Protein AF-0000000069047378 (afdb_homodimer)

Nearest PDB structures (foldseek):
  7pmy-assembly1_A  TM=6.991E-01  e=3.185E-07  Homo sapiens
  3g6b-assembly1_B  TM=3.028E-01  e=5.660E+00  Thermotoga maritima
  7a0g-assembly1_FFF  TM=3.114E-01  e=5.385E+00  Serratia marcescens
  3ja6-assembly1_I  TM=2.486E-01  e=6.251E+00  Escherichia coli
  7pmy-assembly1_A  TM=6.992E-01  e=3.728E-07  Homo sapiens

Radius of gyration: 23.51 Å; Cα contacts (8 Å, |Δi|>4): 496; chains: 2; bounding box: 47×77×47 Å

Secondary structure (DSSP, 8-state):
-----PPPTHHHHHHHHHHHHHHHHHHHHHHHTTSSTHHHHHHHHHHHHHHHHHHHHHHHHHHHHHHHHHHH-TTS-HHHHHHHHHHHHHHHHHHHHHHHHHHHHHHHTTS-TTTTHHHHHHHHHHHHHHHHHHHHHHHHHHHHHHHHS-BTTBSS-HHHHHHHHHHHHHHHHHHHHHHHHHHHH-/----PPPPTHHHHHHHHHHHHHHHHHHHHHHHTTSTTHHHHHHHHHHHHHHHHHHHHHHHHHHHHHHHHHHH-TTS-HHHHHHHHHHHHHHHHHHHHHHHHHHHHHHHTTS-TTTTHHHHHHHHHHHHHHHHHHHHHHHHHHHHHHHHS-BTTBSS-HHHHHHHHHHHHHHHHHHHHHHHHHHHH-

Structure (mmCIF, N/CA/C/O backbone):
data_AF-0000000069047378-model_v1
#
loop_
_entity.id
_entity.type
_entity.pdbx_description
1 polymer 'Uncharacterized protein'
#
loop_
_atom_site.group_PDB
_atom_site.id
_atom_site.type_symbol
_atom_site.label_atom_id
_atom_site.label_alt_id
_atom_site.label_comp_id
_atom_site.label_asym_id
_atom_site.label_entity_id
_atom_site.label_seq_id
_atom_site.pdbx_PDB_ins_code
_atom_site.Cartn_x
_atom_site.Cartn_y
_atom_site.Cartn_z
_atom_site.occupancy
_atom_site.B_iso_or_equiv
_atom_site.auth_seq_id
_atom_site.auth_comp_id
_atom_site.auth_asym_id
_atom_site.auth_atom_id
_atom_site.pdbx_PDB_model_num
ATOM 1 N N . MET A 1 1 ? -22.984 22.422 -14.297 1 34.19 1 MET A N 1
ATOM 2 C CA . MET A 1 1 ? -23.047 21.219 -15.133 1 34.19 1 MET A CA 1
ATOM 3 C C . MET A 1 1 ? -22.188 20.094 -14.547 1 34.19 1 MET A C 1
ATOM 5 O O . MET A 1 1 ? -20.984 20.234 -14.414 1 34.19 1 MET A O 1
ATOM 9 N N . THR A 1 2 ? -22.625 19.281 -13.539 1 47.91 2 THR A N 1
ATOM 10 C CA . THR A 1 2 ? -22 18.297 -12.648 1 47.91 2 THR A CA 1
ATOM 11 C C . THR A 1 2 ? -21.281 17.219 -13.445 1 47.91 2 THR A C 1
ATOM 13 O O . THR A 1 2 ? -21.922 16.453 -14.172 1 47.91 2 THR A O 1
ATOM 16 N N . THR A 1 3 ? -20.156 17.531 -14.172 1 54.5 3 THR A N 1
ATOM 17 C CA . THR A 1 3 ? -19.453 16.594 -15.039 1 54.5 3 THR A CA 1
ATOM 18 C C . THR A 1 3 ? -19.328 15.227 -14.383 1 54.5 3 THR A C 1
ATOM 20 O O . THR A 1 3 ? -18.875 15.117 -13.242 1 54.5 3 THR A O 1
ATOM 23 N N . VAL A 1 4 ? -20.281 14.406 -14.758 1 63.41 4 VAL A N 1
ATOM 24 C CA . VAL A 1 4 ? -20.266 13.016 -14.328 1 63.41 4 VAL A CA 1
ATOM 25 C C . VAL A 1 4 ? -18.906 12.398 -14.656 1 63.41 4 VAL A C 1
ATOM 27 O O . VAL A 1 4 ? -18.516 12.328 -15.82 1 63.41 4 VAL A O 1
ATOM 30 N N . LEU A 1 5 ? -18.078 12.305 -13.68 1 77.94 5 LEU A N 1
ATOM 31 C CA . LEU A 1 5 ? -16.766 11.695 -13.852 1 77.94 5 LEU A CA 1
ATOM 32 C C . LEU A 1 5 ? -16.875 10.227 -14.227 1 77.94 5 LEU A C 1
ATOM 34 O O . LEU A 1 5 ? -17.641 9.484 -13.609 1 77.94 5 LEU A O 1
ATOM 38 N N . LYS A 1 6 ? -16.406 9.883 -15.484 1 81.06 6 LYS A N 1
ATOM 39 C CA . LYS A 1 6 ? -16.453 8.523 -16 1 81.06 6 LYS A CA 1
ATOM 40 C C . LYS A 1 6 ? -15.484 7.613 -15.242 1 81.06 6 LYS A C 1
ATOM 42 O O . LYS A 1 6 ? -14.578 8.094 -14.562 1 81.06 6 LYS A O 1
ATOM 47 N N . TYR A 1 7 ? -15.758 6.367 -15.305 1 85.19 7 TYR A N 1
ATOM 48 C CA . TYR A 1 7 ? -14.883 5.348 -14.734 1 85.19 7 TYR A CA 1
ATOM 49 C C . TYR A 1 7 ? -13.539 5.32 -15.453 1 85.19 7 TYR A C 1
ATOM 51 O O . TYR A 1 7 ? -13.477 5.094 -16.672 1 85.19 7 TYR A O 1
ATOM 59 N N . PRO A 1 8 ? -12.477 5.523 -14.805 1 84.31 8 PRO A N 1
ATOM 60 C CA . PRO A 1 8 ? -11.18 5.637 -15.469 1 84.31 8 PRO A CA 1
ATOM 61 C C . PRO A 1 8 ? -10.734 4.328 -16.125 1 84.31 8 PRO A C 1
ATOM 63 O O . PRO A 1 8 ? -10.859 3.26 -15.523 1 84.31 8 PRO A O 1
ATOM 66 N N . LYS A 1 9 ? -10.242 4.418 -17.312 1 84.56 9 LYS A N 1
ATOM 67 C CA . LYS A 1 9 ? -9.82 3.254 -18.094 1 84.56 9 LYS A CA 1
ATOM 68 C C . LYS A 1 9 ? -8.633 2.553 -17.422 1 84.56 9 LYS A C 1
ATOM 70 O O . LYS A 1 9 ? -8.469 1.341 -17.578 1 84.56 9 LYS A O 1
ATOM 75 N N . SER A 1 10 ? -7.797 3.309 -16.734 1 85.94 10 SER A N 1
ATOM 76 C CA . SER A 1 10 ? -6.59 2.775 -16.109 1 85.94 10 SER A CA 1
ATOM 77 C C . SER A 1 10 ? -6.93 1.702 -15.078 1 85.94 10 SER A C 1
ATOM 79 O O . SER A 1 10 ? -6.094 0.849 -14.766 1 85.94 10 SER A O 1
ATOM 81 N N . VAL A 1 11 ? -8.133 1.752 -14.641 1 87 11 VAL A N 1
ATOM 82 C CA . VAL A 1 11 ? -8.57 0.823 -13.602 1 87 11 VAL A CA 1
ATOM 83 C C . VAL A 1 11 ? -8.594 -0.598 -14.156 1 87 11 VAL A C 1
ATOM 85 O O . VAL A 1 11 ? -8.227 -1.55 -13.469 1 87 11 VAL A O 1
ATOM 88 N N . TRP A 1 12 ? -8.945 -0.713 -15.375 1 88 12 TRP A N 1
ATOM 89 C CA . TRP A 1 12 ? -9.008 -2.037 -15.984 1 88 12 TRP A CA 1
ATOM 90 C C . TRP A 1 12 ? -7.617 -2.641 -16.125 1 88 12 TRP A C 1
ATOM 92 O O . TRP A 1 12 ? -7.441 -3.852 -15.969 1 88 12 TRP A O 1
ATOM 102 N N . TYR A 1 13 ? -6.637 -1.792 -16.391 1 89.5 13 TYR A N 1
ATOM 103 C CA . TYR A 1 13 ? -5.258 -2.254 -16.438 1 89.5 13 TYR A CA 1
ATOM 104 C C . TYR A 1 13 ? -4.77 -2.688 -15.062 1 89.5 13 TYR A C 1
ATOM 106 O O . TYR A 1 13 ? -4.09 -3.709 -14.93 1 89.5 13 TYR A O 1
ATOM 114 N N . ILE A 1 14 ? -5.195 -1.962 -14.094 1 88.69 14 ILE A N 1
ATOM 115 C CA . ILE A 1 14 ? -4.781 -2.252 -12.719 1 88.69 14 ILE A CA 1
ATOM 116 C C . ILE A 1 14 ? -5.348 -3.602 -12.289 1 88.69 14 ILE A C 1
ATOM 118 O O . ILE A 1 14 ? -4.625 -4.434 -11.727 1 88.69 14 ILE A O 1
ATOM 122 N N . ILE A 1 15 ? -6.559 -3.797 -12.633 1 89.06 15 ILE A N 1
ATOM 123 C CA . ILE A 1 15 ? -7.242 -5.031 -12.258 1 89.06 15 ILE A CA 1
ATOM 124 C C . ILE A 1 15 ? -6.605 -6.211 -12.992 1 89.06 15 ILE A C 1
ATOM 126 O O . ILE A 1 15 ? -6.34 -7.254 -12.391 1 89.06 15 ILE A O 1
ATOM 130 N N . GLY A 1 16 ? -6.371 -6.023 -14.242 1 90.62 16 GLY A N 1
ATOM 131 C CA . GLY A 1 16 ? -5.715 -7.062 -15.016 1 90.62 16 GLY A CA 1
ATOM 132 C C . GLY A 1 16 ? -4.324 -7.402 -14.5 1 90.62 16 GLY A C 1
ATOM 133 O O . GLY A 1 16 ? -3.953 -8.57 -14.438 1 90.62 16 GLY A O 1
ATOM 134 N N . ASN A 1 17 ? -3.607 -6.395 -14.148 1 90.56 17 ASN A N 1
ATOM 135 C CA . ASN A 1 17 ? -2.275 -6.586 -13.586 1 90.56 17 ASN A CA 1
ATOM 136 C C . ASN A 1 17 ? -2.324 -7.391 -12.289 1 90.56 17 ASN A C 1
ATOM 138 O O . ASN A 1 17 ? -1.532 -8.312 -12.102 1 90.56 17 ASN A O 1
ATOM 142 N N . GLU A 1 18 ? -3.215 -7.047 -11.492 1 86.75 18 GLU A N 1
ATOM 143 C CA . GLU A 1 18 ? -3.328 -7.715 -10.195 1 86.75 18 GLU A CA 1
ATOM 144 C C . GLU A 1 18 ? -3.721 -9.18 -10.367 1 86.75 18 GLU A C 1
ATOM 146 O O . GLU A 1 18 ? -3.236 -10.047 -9.633 1 86.75 18 GLU A O 1
ATOM 151 N N . PHE A 1 19 ? -4.559 -9.492 -11.281 1 90.38 19 PHE A N 1
ATOM 152 C CA . PHE A 1 19 ? -4.941 -10.867 -11.562 1 90.38 19 PHE A CA 1
ATOM 153 C C . PHE A 1 19 ? -3.725 -11.695 -11.945 1 90.38 19 PHE A C 1
ATOM 155 O O . PHE A 1 19 ? -3.496 -12.773 -11.391 1 90.38 19 PHE A O 1
ATOM 162 N N . CYS A 1 20 ? -3.018 -11.164 -12.859 1 92.88 20 CYS A N 1
ATOM 163 C CA . CYS A 1 20 ? -1.838 -11.883 -13.336 1 92.88 20 CYS A CA 1
ATOM 164 C C . CYS A 1 20 ? -0.839 -12.102 -12.203 1 92.88 20 CYS A C 1
ATOM 166 O O . CYS A 1 20 ? -0.273 -13.188 -12.07 1 92.88 20 CYS A O 1
ATOM 168 N N . GLU A 1 21 ? -0.667 -11.102 -11.445 1 90.62 21 GLU A N 1
ATOM 169 C CA . GLU A 1 21 ? 0.282 -11.172 -10.336 1 90.62 21 GLU A CA 1
ATOM 170 C C . GLU A 1 21 ? -0.149 -12.203 -9.305 1 90.62 21 GLU A C 1
ATOM 172 O O . GLU A 1 21 ? 0.671 -12.984 -8.828 1 90.62 21 GLU A O 1
ATOM 177 N N . ARG A 1 22 ? -1.364 -12.258 -8.969 1 87.12 22 ARG A N 1
ATOM 178 C CA . ARG A 1 22 ? -1.843 -13.18 -7.941 1 87.12 22 ARG A CA 1
ATOM 179 C C . ARG A 1 22 ? -1.826 -14.617 -8.453 1 87.12 22 ARG A C 1
ATOM 181 O O . ARG A 1 22 ? -1.471 -15.539 -7.715 1 87.12 22 ARG A O 1
ATOM 188 N N . PHE A 1 23 ? -2.275 -14.789 -9.602 1 90.88 23 PHE A N 1
ATOM 189 C CA . PHE A 1 23 ? -2.201 -16.109 -10.203 1 90.88 23 PHE A CA 1
ATOM 190 C C . PHE A 1 23 ? -0.771 -16.641 -10.172 1 90.88 23 PHE A C 1
ATOM 192 O O . PHE A 1 23 ? -0.533 -17.781 -9.773 1 90.88 23 PHE A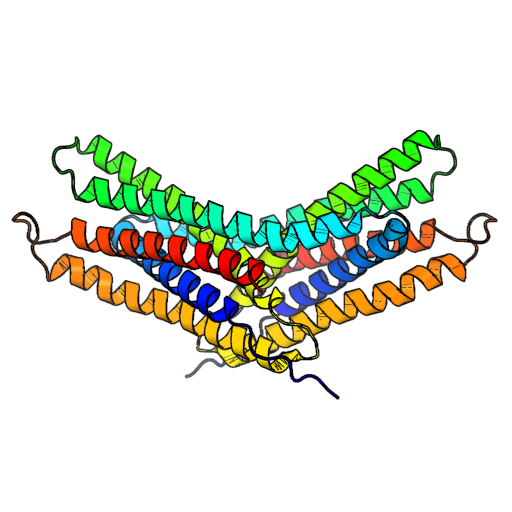 O 1
ATOM 199 N N . SER A 1 24 ? 0.09 -15.766 -10.625 1 91.88 24 SER A N 1
ATOM 200 C CA . SER A 1 24 ?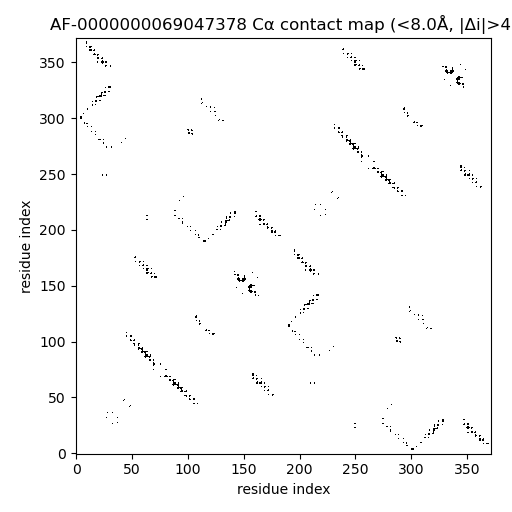 1.489 -16.172 -10.695 1 91.88 24 SER A CA 1
ATOM 201 C C . SER A 1 24 ? 2.043 -16.5 -9.312 1 91.88 24 SER A C 1
ATOM 203 O O . SER A 1 24 ? 2.727 -17.516 -9.141 1 91.88 24 SER A O 1
ATOM 205 N N . TYR A 1 25 ? 1.761 -15.68 -8.414 1 85.69 25 TYR A N 1
ATOM 206 C CA . TYR A 1 25 ? 2.254 -15.875 -7.059 1 85.69 25 TYR A CA 1
ATOM 207 C C . TYR A 1 25 ? 1.757 -17.188 -6.48 1 85.69 25 TYR A C 1
ATOM 209 O O . TYR A 1 25 ? 2.547 -18 -5.973 1 85.69 25 TYR A O 1
ATOM 217 N N . PHE A 1 26 ? 0.569 -17.484 -6.555 1 81 26 PHE A N 1
ATOM 218 C CA . PHE A 1 26 ? -0.006 -18.688 -5.969 1 81 26 PHE A CA 1
ATOM 219 C C . PHE A 1 26 ? 0.355 -19.922 -6.797 1 81 26 PHE A C 1
ATOM 221 O O . PHE A 1 26 ? 0.43 -21.031 -6.266 1 81 26 PHE A O 1
ATOM 228 N N . GLY A 1 27 ? 0.502 -19.734 -8.039 1 81.25 27 GLY A N 1
ATOM 229 C CA . GLY A 1 27 ? 0.989 -20.828 -8.859 1 81.25 27 GLY A CA 1
ATOM 230 C C . GLY A 1 27 ? 2.348 -21.344 -8.422 1 81.25 27 GLY A C 1
ATOM 231 O O . GLY A 1 27 ? 2.551 -22.547 -8.312 1 81.25 27 GLY A O 1
ATOM 232 N N . LEU A 1 28 ? 3.191 -20.422 -8.25 1 81.31 28 LEU A N 1
ATOM 233 C CA . LEU A 1 28 ? 4.516 -20.812 -7.777 1 81.31 28 LEU A CA 1
ATOM 234 C C . LEU A 1 28 ? 4.441 -21.359 -6.359 1 81.31 28 LEU A C 1
ATOM 236 O O . LEU A 1 28 ? 5.16 -22.312 -6.012 1 81.31 28 LEU A O 1
ATOM 240 N N . LYS A 1 29 ? 3.598 -20.766 -5.582 1 74.81 29 LYS A N 1
ATOM 241 C CA . LYS A 1 29 ? 3.434 -21.203 -4.199 1 74.81 29 LYS A CA 1
ATOM 242 C C . LYS A 1 29 ? 2.939 -22.641 -4.133 1 74.81 29 LYS A C 1
ATOM 244 O O . LYS A 1 29 ? 3.4 -23.422 -3.301 1 74.81 29 LYS A O 1
ATOM 249 N N . VAL A 1 30 ? 2.043 -22.938 -4.895 1 66.94 30 VAL A N 1
ATOM 250 C CA . VAL A 1 30 ? 1.461 -24.266 -4.898 1 66.94 30 VAL A CA 1
ATOM 251 C C . VAL A 1 30 ? 2.486 -25.281 -5.414 1 66.94 30 VAL A C 1
ATOM 253 O O . VAL A 1 30 ? 2.57 -26.406 -4.906 1 66.94 30 VAL A O 1
ATOM 256 N N . CYS A 1 31 ? 3.199 -24.812 -6.367 1 66.94 31 CYS A N 1
ATOM 257 C CA . CYS A 1 31 ? 4.18 -25.719 -6.938 1 66.94 31 CYS A CA 1
ATOM 258 C C . CYS A 1 31 ? 5.398 -25.859 -6.031 1 66.94 31 CYS A C 1
ATOM 260 O O . CYS A 1 31 ? 5.965 -26.938 -5.895 1 66.94 31 CYS A O 1
ATOM 262 N N . ALA A 1 32 ? 5.793 -24.531 -5.566 1 59.19 32 ALA A N 1
ATOM 263 C CA . ALA A 1 32 ? 6.957 -24.547 -4.684 1 59.19 32 ALA A CA 1
ATOM 264 C C . ALA A 1 32 ? 6.594 -25.109 -3.311 1 59.19 32 ALA A C 1
ATOM 266 O O . ALA A 1 32 ? 7.461 -25.625 -2.598 1 59.19 32 ALA A O 1
ATOM 267 N N . TYR A 1 33 ? 5.352 -24.5 -2.66 1 51.12 33 TYR A N 1
ATOM 268 C CA . TYR A 1 33 ? 4.992 -25.016 -1.34 1 51.12 33 TYR A CA 1
ATOM 269 C C . TYR A 1 33 ? 5.148 -26.531 -1.275 1 51.12 33 TYR A C 1
ATOM 271 O O . TYR A 1 33 ? 4.965 -27.125 -0.217 1 51.12 33 TYR A O 1
ATOM 279 N N . LEU A 1 34 ? 5.195 -27.297 -2.232 1 41.66 34 LEU A N 1
ATOM 280 C CA . LEU A 1 34 ? 5.668 -28.547 -1.623 1 41.66 34 LEU A CA 1
ATOM 281 C C . LEU A 1 34 ? 6.859 -28.281 -0.709 1 41.66 34 LEU A C 1
ATOM 283 O O . LEU A 1 34 ? 7.281 -29.156 0.039 1 41.66 34 LEU A O 1
ATOM 287 N N . SER A 1 35 ? 7.621 -27.125 -0.811 1 35.62 35 SER A N 1
ATOM 288 C CA . SER A 1 35 ? 8.555 -26.875 0.284 1 35.62 35 SER A CA 1
ATOM 289 C C . SER A 1 35 ? 8.047 -25.766 1.197 1 35.62 35 SER A C 1
ATOM 291 O O . SER A 1 35 ? 7.32 -24.875 0.754 1 35.62 35 SER A O 1
ATOM 293 N N . PRO A 1 36 ? 7.945 -25.812 2.617 1 34.12 36 PRO A N 1
ATOM 294 C CA . PRO A 1 36 ? 7.445 -25.078 3.779 1 34.12 36 PRO A CA 1
ATOM 295 C C . PRO A 1 36 ? 7.715 -23.578 3.691 1 34.12 36 PRO A C 1
ATOM 297 O O . PRO A 1 36 ? 7.551 -22.859 4.68 1 34.12 36 PRO A O 1
ATOM 300 N N . LEU A 1 37 ? 8.219 -23.031 2.678 1 35.03 37 LEU A N 1
ATOM 301 C CA . LEU A 1 37 ? 8.68 -21.641 2.766 1 35.03 37 LEU A CA 1
ATOM 302 C C . LEU A 1 37 ? 7.504 -20.688 2.82 1 35.03 37 LEU A C 1
ATOM 304 O O . LEU A 1 37 ? 7.695 -19.469 2.875 1 35.03 37 LEU A O 1
ATOM 308 N N . PHE A 1 38 ? 6.32 -21.031 2.711 1 37.66 38 PHE A N 1
ATOM 309 C CA . PHE A 1 38 ? 5.125 -20.203 2.586 1 37.66 38 PHE A CA 1
ATOM 310 C C . PHE A 1 38 ? 4.934 -19.328 3.824 1 37.66 38 PHE A C 1
ATOM 312 O O . PHE A 1 38 ? 4.426 -18.219 3.734 1 37.66 38 PHE A O 1
ATOM 319 N N . GLY A 1 39 ? 4.941 -20.094 4.992 1 35.78 39 GLY A N 1
ATOM 320 C CA . GLY A 1 39 ? 4.57 -19.453 6.246 1 35.78 39 GLY A CA 1
ATOM 321 C C . GLY A 1 39 ? 5.23 -18.094 6.445 1 35.78 39 GLY A C 1
ATOM 322 O O . GLY A 1 39 ? 4.613 -17.172 6.98 1 35.78 39 GLY A O 1
ATOM 323 N N . ALA A 1 40 ? 6.477 -18.031 6.168 1 36.44 40 ALA A N 1
ATOM 324 C CA . ALA A 1 40 ? 7.328 -16.891 6.508 1 36.44 40 ALA A CA 1
ATOM 325 C C . ALA A 1 40 ? 6.953 -15.664 5.684 1 36.44 40 ALA A C 1
ATOM 327 O O . ALA A 1 40 ? 6.984 -14.539 6.188 1 36.44 40 ALA A O 1
ATOM 328 N N . ILE A 1 41 ? 6.441 -15.891 4.5 1 37.84 41 ILE A N 1
ATOM 329 C CA . ILE A 1 41 ? 6.176 -14.766 3.609 1 37.84 41 ILE A CA 1
ATOM 330 C C . ILE A 1 41 ? 4.844 -14.117 3.982 1 37.84 41 ILE A C 1
ATOM 332 O O . ILE A 1 41 ? 4.738 -12.891 4.023 1 37.84 41 ILE A O 1
ATOM 336 N N . ILE A 1 42 ? 3.781 -15.031 4.199 1 41.06 42 ILE A N 1
ATOM 337 C CA . ILE A 1 42 ? 2.48 -14.5 4.598 1 41.06 42 ILE A CA 1
ATOM 338 C C . ILE A 1 42 ? 2.625 -13.68 5.875 1 41.06 42 ILE A C 1
ATOM 340 O O . ILE A 1 42 ? 2.061 -12.586 5.984 1 41.06 42 ILE A O 1
ATOM 344 N N . ALA A 1 43 ? 3.119 -14.492 6.934 1 40.56 43 ALA A N 1
ATOM 345 C CA . ALA A 1 43 ? 3.389 -13.867 8.227 1 40.56 43 ALA A CA 1
ATOM 346 C C . ALA A 1 43 ? 4.195 -12.578 8.055 1 40.56 43 ALA A C 1
ATOM 348 O O . ALA A 1 43 ? 3.994 -11.609 8.797 1 40.56 43 ALA A O 1
ATOM 349 N N . ASP A 1 44 ? 5.082 -12.625 7.102 1 46.03 44 ASP A N 1
ATOM 350 C CA . ASP A 1 44 ? 5.992 -11.508 6.875 1 46.03 44 ASP A CA 1
ATOM 351 C C . ASP A 1 44 ? 5.273 -10.344 6.203 1 46.03 44 ASP A C 1
ATOM 353 O O . ASP A 1 44 ? 5.543 -9.18 6.512 1 46.03 44 ASP A O 1
ATOM 357 N N . SER A 1 45 ? 4.086 -10.781 5.555 1 57.94 45 SER A N 1
ATOM 358 C CA . SER A 1 45 ? 3.496 -9.68 4.801 1 57.94 45 SER A CA 1
ATOM 359 C C . SER A 1 45 ? 2.629 -8.797 5.691 1 57.94 45 SER A C 1
ATOM 361 O O . SER A 1 45 ? 2.74 -7.57 5.66 1 57.94 45 SER A O 1
ATOM 363 N N . TYR A 1 46 ? 1.802 -9.602 6.598 1 62 46 TYR A N 1
ATOM 364 C CA . TYR A 1 46 ? 0.971 -8.82 7.508 1 62 46 TYR A CA 1
ATOM 365 C C . TYR A 1 46 ? 1.826 -8.102 8.547 1 62 46 TYR A C 1
ATOM 367 O O . TYR A 1 46 ? 1.685 -6.891 8.734 1 62 46 TYR A O 1
ATOM 375 N N . TRP A 1 47 ? 2.732 -8.961 9.148 1 69.81 47 TRP A N 1
ATOM 376 C CA . TRP A 1 47 ? 3.637 -8.383 10.133 1 69.81 47 TRP A CA 1
ATOM 377 C C . TRP A 1 47 ? 4.594 -7.391 9.477 1 69.81 47 TRP A C 1
ATOM 379 O O . TRP A 1 47 ? 4.961 -6.379 10.078 1 69.81 47 TRP A O 1
ATOM 389 N N . GLY A 1 48 ? 4.891 -7.715 8.297 1 71.5 48 GLY A N 1
ATOM 390 C CA . GLY A 1 48 ? 5.734 -6.805 7.539 1 71.5 48 GLY A CA 1
ATOM 391 C C . GLY A 1 48 ? 5.078 -5.465 7.273 1 71.5 48 GLY A C 1
ATOM 392 O O . GLY A 1 48 ? 5.703 -4.418 7.438 1 71.5 48 GLY A O 1
ATOM 393 N N . LYS A 1 49 ? 3.801 -5.547 7.023 1 76.31 49 LYS A N 1
ATOM 394 C CA . LYS A 1 49 ? 3.07 -4.309 6.777 1 76.31 49 LYS A CA 1
ATOM 395 C C . LYS A 1 49 ? 2.955 -3.475 8.055 1 76.31 49 LYS A C 1
ATOM 397 O O . LYS A 1 49 ? 3.152 -2.258 8.023 1 76.31 49 LYS A O 1
ATOM 402 N N . TYR A 1 50 ? 2.664 -4.254 9.141 1 83.56 50 TYR A N 1
ATOM 403 C CA . TYR A 1 50 ? 2.555 -3.549 10.414 1 83.56 50 TYR A CA 1
ATOM 404 C C . TYR A 1 50 ? 3.865 -2.857 10.766 1 83.56 50 TYR A C 1
ATOM 406 O O . TYR A 1 50 ? 3.873 -1.685 11.148 1 83.56 50 TYR A O 1
ATOM 414 N N . LYS A 1 51 ? 4.898 -3.559 10.688 1 83.5 51 LYS A N 1
ATOM 415 C CA . LYS A 1 51 ? 6.203 -3 11.016 1 83.5 51 LYS A CA 1
ATOM 416 C C . LYS A 1 51 ? 6.527 -1.799 10.133 1 83.5 51 LYS A C 1
ATOM 418 O O . LYS A 1 51 ? 7.074 -0.802 10.609 1 83.5 51 LYS A O 1
ATOM 423 N N . THR A 1 52 ? 6.211 -1.891 8.875 1 78.56 52 THR A N 1
ATOM 424 C CA . THR A 1 52 ? 6.457 -0.8 7.938 1 78.56 52 THR A CA 1
ATOM 425 C C . THR A 1 52 ? 5.652 0.437 8.328 1 78.56 52 THR A C 1
ATOM 427 O O . THR A 1 52 ? 6.18 1.549 8.344 1 78.56 52 THR A O 1
ATOM 430 N N . ILE A 1 53 ? 4.414 0.179 8.664 1 84.38 53 ILE A N 1
ATOM 431 C CA . ILE A 1 53 ? 3.555 1.285 9.07 1 84.38 53 ILE A CA 1
ATOM 432 C C . ILE A 1 53 ? 4.125 1.95 10.32 1 84.38 53 ILE A C 1
ATOM 434 O O . ILE A 1 53 ? 4.199 3.178 10.398 1 84.38 53 ILE A O 1
ATOM 438 N N . PHE A 1 54 ? 4.543 1.117 11.25 1 89.56 54 PHE A N 1
ATOM 439 C CA . PHE A 1 54 ? 5.066 1.626 12.516 1 89.56 54 PHE A CA 1
ATOM 440 C C . PHE A 1 54 ? 6.332 2.445 12.289 1 89.56 54 PHE A C 1
ATOM 442 O O . PHE A 1 54 ? 6.441 3.574 12.766 1 89.56 54 PHE A O 1
ATOM 449 N N . ILE A 1 55 ? 7.242 1.954 11.547 1 88.5 55 ILE A N 1
ATOM 450 C CA . ILE A 1 55 ? 8.508 2.623 11.289 1 88.5 55 ILE A CA 1
ATOM 451 C C . ILE A 1 55 ? 8.258 3.924 10.531 1 88.5 55 ILE A C 1
ATOM 453 O O . ILE A 1 55 ? 8.828 4.969 10.867 1 88.5 55 ILE A O 1
ATOM 457 N N . LEU A 1 56 ? 7.43 3.859 9.531 1 85.25 56 LEU A N 1
ATOM 458 C CA . LEU A 1 56 ? 7.156 5.043 8.719 1 85.25 56 LEU A CA 1
ATOM 459 C C . LEU A 1 56 ? 6.41 6.098 9.531 1 85.25 56 LEU A C 1
ATOM 461 O O . LEU A 1 56 ? 6.594 7.297 9.312 1 85.25 56 LEU A O 1
ATOM 465 N N . SER A 1 57 ? 5.574 5.637 10.492 1 91.75 57 SER A N 1
ATOM 466 C CA . SER A 1 57 ? 4.91 6.582 11.383 1 91.75 57 SER A CA 1
ATOM 467 C C . SER A 1 57 ? 5.918 7.32 12.258 1 91.75 57 SER A C 1
ATOM 469 O O . SER A 1 57 ? 5.758 8.508 12.531 1 91.75 57 SER A O 1
ATOM 471 N N . ILE A 1 58 ? 6.91 6.621 12.703 1 93.62 58 ILE A N 1
ATOM 472 C CA . ILE A 1 58 ? 7.965 7.23 13.508 1 93.62 58 ILE A CA 1
ATOM 473 C C . ILE A 1 58 ? 8.727 8.25 12.664 1 93.62 58 ILE A C 1
ATOM 475 O O . ILE A 1 58 ? 8.984 9.367 13.117 1 93.62 58 ILE A O 1
ATOM 479 N N . VAL A 1 59 ? 9.094 7.891 11.484 1 90.44 59 VAL A N 1
ATOM 480 C CA . VAL A 1 59 ? 9.781 8.797 10.562 1 90.44 59 VAL A CA 1
ATOM 481 C C . VAL A 1 59 ? 8.938 10.039 10.328 1 90.44 59 VAL A C 1
ATOM 483 O O . VAL A 1 59 ? 9.445 11.164 10.375 1 90.44 59 VAL A O 1
ATOM 486 N N . HIS A 1 60 ? 7.68 9.812 10.055 1 91.5 60 HIS A N 1
ATOM 487 C CA . HIS A 1 60 ? 6.73 10.906 9.859 1 91.5 60 HIS A CA 1
ATOM 488 C C . HIS A 1 60 ? 6.676 11.82 11.078 1 91.5 60 HIS A C 1
ATOM 490 O O . HIS A 1 60 ? 6.703 13.047 10.938 1 91.5 60 HIS A O 1
ATOM 496 N N . ALA A 1 61 ? 6.672 11.242 12.273 1 95.75 61 ALA A N 1
ATOM 497 C CA . ALA A 1 61 ? 6.613 12 13.516 1 95.75 61 ALA A CA 1
ATOM 498 C C . ALA A 1 61 ? 7.883 12.82 13.719 1 95.75 61 ALA A C 1
ATOM 500 O O . ALA A 1 61 ? 7.824 13.984 14.125 1 95.75 61 ALA A O 1
ATOM 501 N N . ILE A 1 62 ? 8.961 12.227 13.477 1 95.69 62 ILE A N 1
ATOM 502 C CA . ILE A 1 62 ? 10.227 12.922 13.609 1 95.69 62 ILE A CA 1
ATOM 503 C C . ILE A 1 62 ? 10.25 14.148 12.695 1 95.69 62 ILE A C 1
ATOM 505 O O . ILE A 1 62 ? 10.688 15.227 13.102 1 95.69 62 ILE A O 1
ATOM 509 N N . GLY A 1 63 ? 9.781 13.977 11.492 1 93.12 63 GLY A N 1
ATOM 510 C CA . GLY A 1 63 ? 9.688 15.102 10.578 1 93.12 63 GLY A CA 1
ATOM 511 C C . GLY A 1 63 ? 8.852 16.234 11.117 1 93.12 63 GLY A C 1
ATOM 512 O O . GLY A 1 63 ? 9.281 17.391 11.094 1 93.12 63 GLY A O 1
ATOM 513 N N . ASN A 1 64 ? 7.715 15.922 11.602 1 93.56 64 ASN A N 1
ATOM 514 C CA . ASN A 1 64 ? 6.824 16.922 12.172 1 93.56 64 ASN A CA 1
ATOM 515 C C . ASN A 1 64 ? 7.453 17.609 13.383 1 93.56 64 ASN A C 1
ATOM 517 O O . ASN A 1 64 ? 7.34 18.828 13.539 1 93.56 64 ASN A O 1
ATOM 521 N N . ILE A 1 65 ? 8.078 16.875 14.227 1 94.38 65 ILE A N 1
ATOM 522 C CA . ILE A 1 65 ? 8.703 17.406 15.43 1 94.38 65 ILE A CA 1
ATOM 523 C C . ILE A 1 65 ? 9.836 18.359 15.047 1 94.38 65 ILE A C 1
ATOM 525 O O . ILE A 1 65 ? 9.992 19.422 15.664 1 94.38 65 ILE A O 1
ATOM 529 N N . LEU A 1 66 ? 10.562 18.031 14.07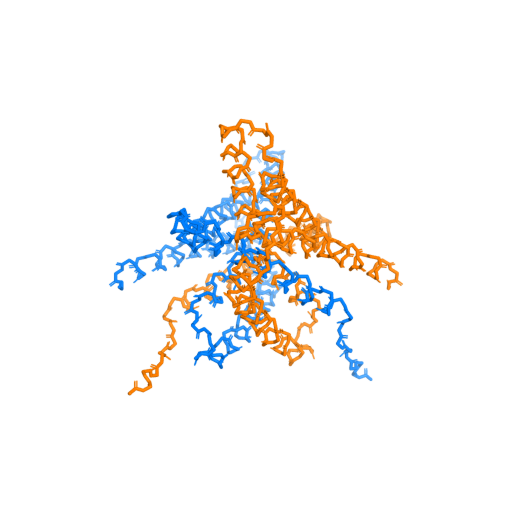 1 92.19 66 LEU A N 1
ATOM 530 C CA . LEU A 1 66 ? 11.648 18.891 13.617 1 92.19 66 LEU A CA 1
ATOM 531 C C . LEU A 1 66 ? 11.117 20.234 13.164 1 92.19 66 LEU A C 1
ATOM 533 O O . LEU A 1 66 ? 11.68 21.281 13.516 1 92.19 66 LEU A O 1
ATOM 537 N N . VAL A 1 67 ? 10.078 20.219 12.383 1 89.75 67 VAL A N 1
ATOM 538 C CA . VAL A 1 67 ? 9.5 21.453 11.875 1 89.75 67 VAL A CA 1
ATOM 539 C C . VAL A 1 67 ? 8.922 22.266 13.031 1 89.75 67 VAL A C 1
ATOM 541 O O . VAL A 1 67 ? 9.078 23.484 13.086 1 89.75 67 VAL A O 1
ATOM 544 N N . ALA A 1 68 ? 8.289 21.594 13.922 1 90.5 68 ALA A N 1
ATOM 545 C CA . ALA A 1 68 ? 7.73 22.266 15.094 1 90.5 68 ALA A CA 1
ATOM 546 C C . ALA A 1 68 ? 8.828 22.922 15.93 1 90.5 68 ALA A C 1
ATOM 548 O O . ALA A 1 68 ? 8.695 24.078 16.344 1 90.5 68 ALA A O 1
ATOM 549 N N . VAL A 1 69 ? 9.898 22.281 16.188 1 89.81 69 VAL A N 1
ATOM 550 C CA . VAL A 1 69 ? 11.023 22.797 16.969 1 89.81 69 VAL A CA 1
ATOM 551 C C . VAL A 1 69 ? 11.648 23.984 16.25 1 89.81 69 VAL A C 1
ATOM 553 O O . VAL A 1 69 ? 12.016 24.969 16.891 1 89.81 69 VAL A O 1
ATOM 556 N N . ALA A 1 70 ? 11.773 23.891 14.977 1 86.44 70 ALA A N 1
ATOM 557 C CA . ALA A 1 70 ? 12.312 24.984 14.188 1 86.44 70 ALA A CA 1
ATOM 558 C C . ALA A 1 70 ? 11.492 26.266 14.383 1 86.44 70 ALA A C 1
ATOM 560 O O . ALA A 1 70 ? 12.039 27.375 14.359 1 86.44 70 ALA A O 1
ATOM 561 N N . SER A 1 71 ? 10.234 26.078 14.484 1 83.44 71 SER A N 1
ATOM 562 C CA . SER A 1 71 ? 9.344 27.234 14.633 1 83.44 71 SER A CA 1
ATOM 563 C C . SER A 1 71 ? 9.398 27.797 16.047 1 83.44 71 SER A C 1
ATOM 565 O O . SER A 1 71 ? 9.039 28.953 16.281 1 83.44 71 SER A O 1
ATOM 567 N N . PHE A 1 72 ? 9.742 26.984 17.031 1 80.81 72 PHE A N 1
ATOM 568 C CA . PHE A 1 72 ? 9.766 27.359 18.438 1 80.81 72 PHE A CA 1
ATOM 569 C C . PHE A 1 72 ? 11.078 28.062 18.781 1 80.81 72 PHE A C 1
ATOM 571 O O . PHE A 1 72 ? 11.094 28.984 19.594 1 80.81 72 PHE A O 1
ATOM 578 N N . VAL A 1 73 ? 12.156 27.484 18.281 1 76.44 73 VAL A N 1
ATOM 579 C CA . VAL A 1 73 ? 13.461 27.969 18.719 1 76.44 73 VAL A CA 1
ATOM 580 C C . VAL A 1 73 ? 13.898 29.156 17.844 1 76.44 73 VAL A C 1
ATOM 582 O O . VAL A 1 73 ? 14.461 28.953 16.766 1 76.44 73 VAL A O 1
ATOM 585 N N . THR A 1 74 ? 13.477 30.312 18.156 1 67 74 THR A N 1
ATOM 586 C CA . THR A 1 74 ? 13.805 31.547 17.438 1 67 74 THR A CA 1
ATOM 587 C C . THR A 1 74 ? 15.266 31.938 17.672 1 67 74 THR A C 1
ATOM 589 O O . THR A 1 74 ? 15.812 32.781 16.953 1 67 74 THR A O 1
ATOM 592 N N . SER A 1 75 ? 15.75 31.312 18.641 1 68.62 75 SER A N 1
ATOM 593 C CA . SER A 1 75 ? 17.125 31.688 18.984 1 68.62 75 SER A CA 1
ATOM 594 C C . SER A 1 75 ? 18.125 31.047 18.031 1 68.62 75 SER A C 1
ATOM 596 O O . SER A 1 75 ? 19.297 31.406 18.016 1 68.62 75 SER A O 1
ATOM 598 N N . ILE A 1 76 ? 17.672 30.141 17.344 1 66.62 76 ILE A N 1
ATOM 599 C CA . ILE A 1 76 ? 18.562 29.438 16.438 1 66.62 76 ILE A CA 1
ATOM 600 C C . ILE A 1 76 ? 18.734 30.25 15.156 1 66.62 76 ILE A C 1
ATOM 602 O O . ILE A 1 76 ? 17.844 31 14.766 1 66.62 76 ILE A O 1
ATOM 606 N N . SER A 1 77 ? 19.984 30.203 14.602 1 78.12 77 SER A N 1
ATOM 607 C CA . SER A 1 77 ? 20.281 30.906 13.352 1 78.12 77 SER A CA 1
ATOM 608 C C . SER A 1 77 ? 19.25 30.578 12.281 1 78.12 77 SER A C 1
ATOM 610 O O . SER A 1 77 ? 18.672 29.484 12.273 1 78.12 77 SER A O 1
ATOM 612 N N . LEU A 1 78 ? 18.938 31.562 11.578 1 79.94 78 LEU A N 1
ATOM 613 C CA . LEU A 1 78 ? 17.984 31.438 10.484 1 79.94 78 LEU A CA 1
ATOM 614 C C . LEU A 1 78 ? 18.359 30.281 9.562 1 79.94 78 LEU A C 1
ATOM 616 O O . LEU A 1 78 ? 17.484 29.578 9.047 1 79.94 78 LEU A O 1
ATOM 620 N N . ASN A 1 79 ? 19.641 30.078 9.492 1 80.88 79 ASN A N 1
ATOM 621 C CA . ASN A 1 79 ? 20.109 29 8.633 1 80.88 79 ASN A CA 1
ATOM 622 C C . ASN A 1 79 ? 19.703 27.625 9.195 1 80.88 79 ASN A C 1
ATOM 624 O O . ASN A 1 79 ? 19.297 26.734 8.453 1 80.88 79 ASN A O 1
ATOM 628 N N . PHE A 1 80 ? 19.844 27.516 10.445 1 81.62 80 PHE A N 1
ATOM 629 C CA . PHE A 1 80 ? 19.5 26.25 11.094 1 81.62 80 PHE A CA 1
ATOM 630 C C . PHE A 1 80 ? 17.984 26.031 11.062 1 81.62 80 PHE A C 1
ATOM 632 O O . PHE A 1 80 ? 17.531 24.891 10.852 1 81.62 80 PHE A O 1
ATOM 639 N N . GLN A 1 81 ? 17.266 27.078 11.188 1 82.69 81 GLN A N 1
ATOM 640 C CA . GLN A 1 81 ? 15.812 26.984 11.117 1 82.69 81 GLN A CA 1
ATOM 641 C C . GLN A 1 81 ? 15.367 26.484 9.75 1 82.69 81 GLN A C 1
ATOM 643 O O . GLN A 1 81 ? 14.5 25.609 9.648 1 82.69 81 GLN A O 1
ATOM 648 N N . ARG A 1 82 ? 16.016 27 8.766 1 83.06 82 ARG A N 1
ATOM 649 C CA . ARG A 1 82 ? 15.695 26.594 7.402 1 83.06 82 ARG A CA 1
ATOM 650 C C . ARG A 1 82 ? 16.047 25.141 7.164 1 83.06 82 ARG A C 1
ATOM 652 O O . ARG A 1 82 ? 15.273 24.391 6.559 1 83.06 82 ARG A O 1
ATOM 659 N N . LEU A 1 83 ? 17.156 24.75 7.684 1 84.12 83 LEU A N 1
ATOM 660 C CA . LEU A 1 83 ? 17.594 23.375 7.504 1 84.12 83 LEU A CA 1
ATOM 661 C C . LEU A 1 83 ? 16.641 22.406 8.195 1 84.12 83 LEU A C 1
ATOM 663 O O . LEU A 1 83 ? 16.266 21.391 7.609 1 84.12 83 LEU A O 1
ATOM 667 N N . PHE A 1 84 ? 16.297 22.688 9.406 1 86.31 84 PHE A N 1
ATOM 668 C CA . PHE A 1 84 ? 15.375 21.844 10.148 1 86.31 84 PHE A CA 1
ATOM 669 C C . PHE A 1 84 ? 14.031 21.734 9.43 1 86.31 84 PHE A C 1
ATOM 671 O O . PHE A 1 84 ? 13.438 20.656 9.391 1 86.31 84 PHE A O 1
ATOM 678 N N . THR A 1 85 ? 13.594 22.812 8.836 1 84.25 85 THR A N 1
ATOM 679 C CA . THR A 1 85 ? 12.32 22.812 8.125 1 84.25 85 THR A CA 1
ATOM 680 C C . THR A 1 85 ? 12.398 21.953 6.875 1 84.25 85 THR A C 1
ATOM 682 O O . THR A 1 85 ? 11.508 21.125 6.625 1 84.25 85 THR A O 1
ATOM 685 N N . ILE A 1 86 ? 13.516 22.062 6.125 1 82.69 86 ILE A N 1
ATOM 686 C CA . ILE A 1 86 ? 13.664 21.312 4.875 1 82.69 86 ILE A CA 1
ATOM 687 C C . ILE A 1 86 ? 13.766 19.828 5.176 1 82.69 86 ILE A C 1
ATOM 689 O O . ILE A 1 86 ? 13.07 19.016 4.551 1 82.69 86 ILE A O 1
ATOM 693 N N . VAL A 1 87 ? 14.547 19.484 6.129 1 86.38 87 VAL A N 1
ATOM 694 C CA . VAL A 1 87 ? 14.719 18.094 6.492 1 86.38 87 VAL A CA 1
ATOM 695 C C . VAL A 1 87 ? 13.414 17.531 7.047 1 86.38 87 VAL A C 1
ATOM 697 O O . VAL A 1 87 ? 13.031 16.391 6.734 1 86.38 87 VAL A O 1
ATOM 700 N N . GLY A 1 88 ? 12.758 18.328 7.922 1 88.44 88 GLY A N 1
ATOM 701 C CA . GLY A 1 88 ? 11.477 17.906 8.469 1 88.44 88 GLY A CA 1
ATOM 702 C C . GLY A 1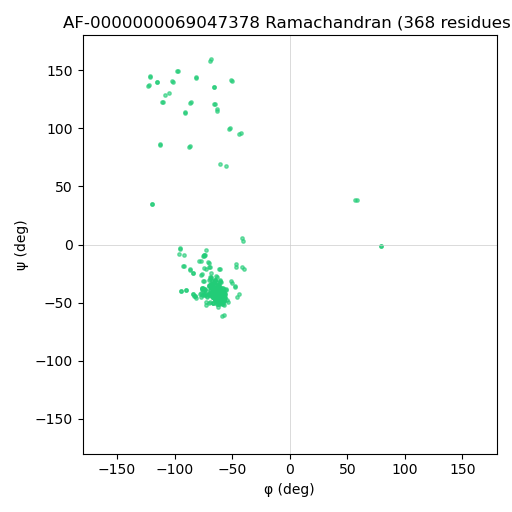 88 ? 10.438 17.625 7.398 1 88.44 88 GLY A C 1
ATOM 703 O O . GLY A 1 88 ? 9.734 16.609 7.457 1 88.44 88 GLY A O 1
ATOM 704 N N . LEU A 1 89 ? 10.422 18.469 6.398 1 81.94 89 LEU A N 1
ATOM 705 C CA . LEU A 1 89 ? 9.461 18.297 5.309 1 81.94 89 LEU A CA 1
ATOM 706 C C . LEU A 1 89 ? 9.797 17.062 4.48 1 81.94 89 LEU A C 1
ATOM 708 O O . LEU A 1 89 ? 8.898 16.344 4.051 1 81.94 89 LEU A O 1
ATOM 712 N N . LEU A 1 90 ? 11.023 16.812 4.254 1 81.69 90 LEU A N 1
ATOM 713 C CA . LEU A 1 90 ? 11.453 15.633 3.512 1 81.69 90 LEU A CA 1
ATOM 714 C C . LEU A 1 90 ? 11.078 14.352 4.25 1 81.69 90 LEU A C 1
ATOM 716 O O . LEU A 1 90 ? 10.539 13.422 3.646 1 81.69 90 LEU A O 1
ATOM 720 N N . LEU A 1 91 ? 11.359 14.32 5.516 1 85.69 91 LEU A N 1
ATOM 721 C CA . LEU A 1 91 ? 11.023 13.148 6.32 1 85.69 91 LEU A CA 1
ATOM 722 C C . LEU A 1 91 ? 9.516 12.922 6.359 1 85.69 91 LEU A C 1
ATOM 724 O O . LEU A 1 91 ? 9.055 11.789 6.246 1 85.69 91 LEU A O 1
ATOM 728 N N . THR A 1 92 ? 8.727 14 6.516 1 86.94 92 THR A N 1
ATOM 729 C CA . THR A 1 92 ? 7.27 13.891 6.535 1 86.94 92 THR A CA 1
ATOM 730 C C . THR A 1 92 ? 6.746 13.359 5.207 1 86.94 92 THR A C 1
ATOM 732 O O . THR A 1 92 ? 5.832 12.531 5.18 1 86.94 92 THR A O 1
ATOM 735 N N . SER A 1 93 ? 7.387 13.797 4.109 1 77 93 SER A N 1
ATOM 736 C CA . SER A 1 93 ? 6.973 13.344 2.783 1 77 93 SER A CA 1
ATOM 737 C C . SER A 1 93 ? 7.25 11.852 2.6 1 77 93 SER A C 1
ATOM 739 O O . SER A 1 93 ? 6.414 11.125 2.059 1 77 93 SER A O 1
ATOM 741 N N . ILE A 1 94 ? 8.359 11.43 3.055 1 75.94 94 ILE A N 1
ATOM 742 C CA . ILE A 1 94 ? 8.734 10.023 2.967 1 75.94 94 ILE A CA 1
ATOM 743 C C . ILE A 1 94 ? 7.801 9.188 3.842 1 75.94 94 ILE A C 1
ATOM 745 O O . ILE A 1 94 ? 7.273 8.164 3.396 1 75.94 94 ILE A O 1
ATOM 749 N N . GLY A 1 95 ? 7.652 9.617 5.07 1 81.19 95 GLY A N 1
ATOM 750 C CA . GLY A 1 95 ? 6.777 8.914 5.992 1 81.19 95 GLY A CA 1
ATOM 751 C C . GLY A 1 95 ? 5.348 8.797 5.492 1 81.19 95 GLY A C 1
ATOM 752 O O . GLY A 1 95 ? 4.812 7.695 5.383 1 81.19 95 GLY A O 1
ATOM 753 N N . ALA A 1 96 ? 4.715 9.914 5.098 1 79.19 96 ALA A N 1
ATOM 754 C CA . ALA A 1 96 ? 3.33 9.945 4.637 1 79.19 96 ALA A CA 1
ATOM 755 C C . ALA A 1 96 ? 3.164 9.172 3.334 1 79.19 96 ALA A C 1
ATOM 757 O O . ALA A 1 96 ? 2.182 8.445 3.158 1 79.19 96 ALA A O 1
ATOM 758 N N . GLY A 1 97 ? 4.066 9.344 2.449 1 68.44 97 GLY A N 1
ATOM 759 C CA . GLY A 1 97 ? 4.008 8.672 1.162 1 68.44 97 GLY A CA 1
ATOM 760 C C . GLY A 1 97 ? 4.035 7.156 1.276 1 68.44 97 GLY A C 1
ATOM 761 O O . GLY A 1 97 ? 3.363 6.457 0.516 1 68.44 97 GLY A O 1
ATOM 762 N N . GLY A 1 98 ? 4.793 6.633 2.168 1 69 98 GLY A N 1
ATOM 763 C CA . GLY A 1 98 ? 4.949 5.195 2.328 1 69 98 GLY A CA 1
ATOM 764 C C . GLY A 1 98 ? 3.857 4.566 3.174 1 69 98 GLY A C 1
ATOM 765 O O . GLY A 1 98 ? 3.559 3.379 3.033 1 69 98 GLY A O 1
ATOM 766 N N . ILE A 1 99 ? 3.238 5.27 4.008 1 75.31 99 ILE A N 1
ATOM 767 C CA . ILE A 1 99 ? 2.297 4.734 4.988 1 75.31 99 ILE A CA 1
ATOM 768 C C . ILE A 1 99 ? 0.978 4.391 4.301 1 75.31 99 ILE A C 1
ATOM 770 O O . ILE A 1 99 ? 0.392 3.338 4.559 1 75.31 99 ILE A O 1
ATOM 774 N N . LYS A 1 100 ? 0.515 5.188 3.338 1 70.31 100 LYS A N 1
ATOM 775 C CA . LYS A 1 100 ? -0.828 5.086 2.773 1 70.31 100 LYS A CA 1
ATOM 776 C C . LYS A 1 100 ? -1.047 3.729 2.113 1 70.31 100 LYS A C 1
ATOM 778 O O . LYS A 1 100 ? -2.004 3.021 2.438 1 70.31 100 LYS A O 1
ATOM 783 N N . PRO A 1 101 ? -0.051 3.422 1.238 1 64.94 101 PRO A N 1
ATOM 784 C CA . PRO A 1 101 ? -0.311 2.131 0.596 1 64.94 101 PRO A CA 1
ATOM 785 C C . PRO A 1 101 ? -0.287 0.965 1.582 1 64.94 101 PRO A C 1
ATOM 787 O O . PRO A 1 101 ? -1.056 0.011 1.435 1 64.94 101 PRO A O 1
ATOM 790 N N . CYS A 1 102 ? 0.494 1.074 2.6 1 72.44 102 CYS A N 1
ATOM 791 C CA . CYS A 1 102 ? 0.629 -0.01 3.566 1 72.44 102 CYS A CA 1
ATOM 792 C C . CYS A 1 102 ? -0.581 -0.07 4.492 1 72.44 102 CYS A C 1
ATOM 794 O O . CYS A 1 102 ? -1.054 -1.155 4.832 1 72.44 102 CYS A O 1
ATOM 796 N N . VAL A 1 103 ? -1.065 1.071 4.824 1 79.31 103 VAL A N 1
ATOM 797 C CA . VAL A 1 103 ? -2.189 1.127 5.754 1 79.31 103 VAL A CA 1
ATOM 798 C C . VAL A 1 103 ? -3.451 0.605 5.07 1 79.31 103 VAL A C 1
ATOM 800 O O . VAL A 1 103 ? -4.242 -0.117 5.684 1 79.31 103 VAL A O 1
ATOM 803 N N . SER A 1 104 ? -3.662 0.988 3.82 1 74 104 SER A N 1
ATOM 804 C CA . SER A 1 104 ? -4.832 0.528 3.076 1 74 104 SER A CA 1
ATOM 805 C C . SER A 1 104 ? -4.82 -0.988 2.912 1 74 104 SER A C 1
ATOM 807 O O . SER A 1 104 ? -5.844 -1.646 3.117 1 74 104 SER A O 1
ATOM 809 N N . SER A 1 105 ? -3.674 -1.489 2.543 1 72.12 105 SER A N 1
ATOM 810 C CA . SER A 1 105 ? -3.539 -2.932 2.371 1 72.12 105 SER A CA 1
ATOM 811 C C . SER A 1 105 ? -3.703 -3.664 3.699 1 72.12 105 SER A C 1
ATOM 813 O O . SER A 1 105 ? -4.375 -4.695 3.766 1 72.12 105 SER A O 1
ATOM 815 N N . PHE A 1 106 ? -3.062 -3.178 4.719 1 80.06 106 PHE A N 1
ATOM 816 C CA . PHE A 1 106 ? -3.174 -3.75 6.059 1 80.06 106 PHE A CA 1
ATOM 817 C C . PHE A 1 106 ? -4.625 -3.773 6.516 1 80.06 106 PHE A C 1
ATOM 819 O O . PHE A 1 106 ? -5.082 -4.754 7.109 1 80.06 106 PHE A O 1
ATOM 826 N N . GLY A 1 107 ? -5.34 -2.678 6.309 1 80.44 107 GLY A N 1
ATOM 827 C CA . GLY A 1 107 ? -6.754 -2.609 6.641 1 80.44 107 GLY A CA 1
ATOM 828 C C . GLY A 1 107 ? -7.59 -3.639 5.902 1 80.44 107 GLY A C 1
ATOM 829 O O . GLY A 1 107 ? -8.461 -4.281 6.496 1 80.44 107 GLY A O 1
ATOM 830 N N . GLY A 1 108 ? -7.34 -3.748 4.633 1 76.5 108 GLY A N 1
ATOM 831 C CA . GLY A 1 108 ? -8.055 -4.746 3.854 1 76.5 108 GLY A CA 1
ATOM 832 C C . GLY A 1 108 ? -7.82 -6.164 4.336 1 76.5 108 GLY A C 1
ATOM 833 O O . GLY A 1 108 ? -8.727 -7.004 4.277 1 76.5 108 GLY A O 1
ATOM 834 N N . ASP A 1 109 ? -6.68 -6.395 4.836 1 75.88 109 ASP A N 1
ATOM 835 C CA . ASP A 1 109 ? -6.273 -7.734 5.254 1 75.88 109 ASP A CA 1
ATOM 836 C C . ASP A 1 109 ? -6.965 -8.141 6.551 1 75.88 109 ASP A C 1
ATOM 838 O O . ASP A 1 109 ? -6.879 -9.289 6.977 1 75.88 109 ASP A O 1
ATOM 842 N N . GLN A 1 110 ? -7.625 -7.156 7.125 1 79.38 110 GLN A N 1
ATOM 843 C CA . GLN A 1 110 ? -8.297 -7.461 8.383 1 79.38 110 GLN A CA 1
ATOM 844 C C . GLN A 1 110 ? -9.562 -8.281 8.141 1 79.38 110 GLN A C 1
ATOM 846 O O . GLN A 1 110 ? -10.141 -8.836 9.078 1 79.38 110 GLN A O 1
ATOM 851 N N . PHE A 1 111 ? -9.953 -8.406 6.859 1 76.31 111 PHE A N 1
ATOM 852 C CA . PHE A 1 111 ? -11.227 -9.031 6.527 1 76.31 111 PHE A CA 1
ATOM 853 C C . PHE A 1 111 ? -11.016 -10.32 5.75 1 76.31 111 PHE A C 1
ATOM 855 O O . PHE A 1 111 ? -10.109 -10.406 4.918 1 76.31 111 PHE A O 1
ATOM 862 N N . VAL A 1 112 ? -11.844 -11.211 6.141 1 74.88 112 VAL A N 1
ATOM 863 C CA . VAL A 1 112 ? -11.812 -12.484 5.434 1 74.88 112 VAL A CA 1
ATOM 864 C C . VAL A 1 112 ? -12.789 -12.445 4.258 1 74.88 112 VAL A C 1
ATOM 866 O O . VAL A 1 112 ? -14 -12.367 4.457 1 74.88 112 VAL A O 1
ATOM 869 N N . VAL A 1 113 ? -12.219 -12.516 3.086 1 65.69 113 VAL A N 1
ATOM 870 C CA . VAL A 1 113 ? -13.07 -12.508 1.896 1 65.69 113 VAL A CA 1
ATOM 871 C C . VAL A 1 113 ? -13.195 -13.922 1.34 1 65.69 113 VAL A C 1
ATOM 873 O O . VAL A 1 113 ? -12.25 -14.711 1.414 1 65.69 113 VAL A O 1
ATOM 876 N N . PRO A 1 114 ? -14.477 -14.188 0.9 1 65.75 114 PRO A N 1
ATOM 877 C CA . PRO A 1 114 ? -15.602 -13.32 0.585 1 65.75 114 PRO A CA 1
ATOM 878 C C . PRO A 1 114 ? -16.562 -13.156 1.758 1 65.75 114 PRO A C 1
ATOM 880 O O . PRO A 1 114 ? -17.516 -12.367 1.679 1 65.75 114 PRO A O 1
ATOM 883 N N . ASP A 1 115 ? -16.422 -13.734 2.809 1 73.12 115 ASP A N 1
ATOM 884 C CA . ASP A 1 115 ? -17.359 -13.773 3.92 1 73.12 115 ASP A CA 1
ATOM 885 C C . ASP A 1 115 ? -17.625 -12.367 4.461 1 73.12 115 ASP A C 1
ATOM 887 O O . ASP A 1 115 ? -18.719 -12.078 4.938 1 73.12 115 ASP A O 1
ATOM 891 N N . GLN A 1 116 ? -16.703 -11.516 4.402 1 79.5 116 GLN A N 1
ATOM 892 C CA . GLN A 1 116 ? -16.828 -10.18 4.965 1 79.5 116 GLN A CA 1
ATOM 893 C C . GLN A 1 116 ? -16.672 -9.109 3.881 1 79.5 116 GLN A C 1
ATOM 895 O O . GLN A 1 116 ? -16.094 -8.055 4.121 1 79.5 116 GLN A O 1
ATOM 900 N N . GLU A 1 117 ? -17.141 -9.461 2.783 1 72.19 117 GLU A N 1
ATOM 901 C CA . GLU A 1 117 ? -17.016 -8.547 1.651 1 72.19 117 GLU A CA 1
ATOM 902 C C . GLU A 1 117 ? -17.719 -7.219 1.935 1 72.19 117 GLU A C 1
ATOM 904 O O . GLU A 1 117 ? -17.188 -6.152 1.608 1 72.19 117 GLU A O 1
ATOM 909 N N . ASP A 1 118 ? -18.859 -7.316 2.49 1 75.12 118 ASP A N 1
ATOM 910 C CA . ASP A 1 118 ? -19.594 -6.094 2.809 1 75.12 118 ASP A CA 1
ATOM 911 C C . ASP A 1 118 ? -18.844 -5.262 3.848 1 75.12 118 ASP A C 1
ATOM 913 O O . ASP A 1 118 ? -18.812 -4.035 3.756 1 75.12 118 ASP A O 1
ATOM 917 N N . HIS A 1 119 ? -18.266 -5.934 4.816 1 80.19 119 HIS A N 1
ATOM 918 C CA . HIS A 1 119 ? -17.453 -5.238 5.82 1 80.19 119 HIS A CA 1
ATOM 919 C C . HIS A 1 119 ? -16.25 -4.574 5.188 1 80.19 119 HIS A C 1
ATOM 921 O O . HIS A 1 119 ? -15.875 -3.457 5.559 1 80.19 119 HIS A O 1
ATOM 927 N N . LEU A 1 120 ? -15.68 -5.238 4.293 1 78.5 120 LEU A N 1
ATOM 928 C CA . LEU A 1 120 ? -14.523 -4.711 3.574 1 78.5 120 LEU A CA 1
ATOM 929 C C . LEU A 1 120 ? -14.898 -3.463 2.781 1 78.5 120 LEU A C 1
ATOM 931 O O . LEU A 1 120 ? -14.188 -2.461 2.814 1 78.5 120 LEU A O 1
ATOM 935 N N . ARG A 1 121 ? -16.047 -3.516 2.193 1 72.19 121 ARG A N 1
ATOM 936 C CA . ARG A 1 121 ? -16.531 -2.365 1.439 1 72.19 121 ARG A CA 1
ATOM 937 C C . ARG A 1 121 ? -16.766 -1.17 2.355 1 72.19 121 ARG A C 1
ATOM 939 O O . ARG A 1 121 ? -16.422 -0.04 2.018 1 72.19 121 ARG A O 1
ATOM 946 N N . LYS A 1 122 ? -17.391 -1.486 3.42 1 77.69 122 LYS A N 1
ATOM 947 C CA . LYS A 1 122 ? -17.641 -0.425 4.391 1 77.69 122 LYS A CA 1
ATOM 948 C C . LYS A 1 122 ? -16.328 0.164 4.906 1 77.69 122 LYS A C 1
ATOM 950 O O . LYS A 1 122 ? -16.219 1.379 5.082 1 77.69 122 LYS A O 1
ATOM 955 N N . PHE A 1 123 ? -15.398 -0.68 5.133 1 82.12 123 PHE A N 1
ATOM 956 C CA . PHE A 1 123 ? -14.102 -0.223 5.602 1 82.12 123 PHE A CA 1
ATOM 957 C C . PHE A 1 123 ? -13.492 0.772 4.621 1 82.12 123 PHE A C 1
ATOM 959 O O . PHE A 1 123 ? -13.062 1.857 5.016 1 82.12 123 PHE A O 1
ATOM 966 N N . PHE A 1 124 ? -13.516 0.465 3.402 1 72.62 124 PHE A N 1
ATOM 967 C CA . PHE A 1 124 ? -12.867 1.339 2.434 1 72.62 124 PHE A CA 1
ATOM 968 C C . PHE A 1 124 ? -13.633 2.643 2.275 1 72.62 124 PHE A C 1
ATOM 970 O O . PHE A 1 124 ? -13.039 3.705 2.084 1 72.62 124 PHE A O 1
ATOM 977 N N . SER A 1 125 ? -14.883 2.557 2.355 1 74.44 125 SER A N 1
ATOM 978 C CA . SER A 1 125 ? -15.688 3.775 2.316 1 74.44 125 SER A CA 1
ATOM 979 C C . SER A 1 125 ? -15.32 4.715 3.461 1 74.44 125 SER A C 1
ATOM 981 O O . SER A 1 125 ? -15.086 5.906 3.24 1 74.44 125 SER A O 1
ATOM 983 N N . VAL A 1 126 ? -15.281 4.164 4.641 1 80.12 126 VAL A N 1
ATOM 984 C CA . VAL A 1 126 ? -14.953 4.961 5.82 1 80.12 126 VAL A CA 1
ATOM 985 C C . VAL A 1 126 ? -13.508 5.434 5.742 1 80.12 126 VAL A C 1
ATOM 987 O O . VAL A 1 126 ? -13.188 6.562 6.125 1 80.12 126 VAL A O 1
ATOM 990 N N . PHE A 1 127 ? -12.703 4.586 5.27 1 81.88 127 PHE A N 1
ATOM 991 C CA . PHE A 1 127 ? -11.281 4.891 5.129 1 81.88 1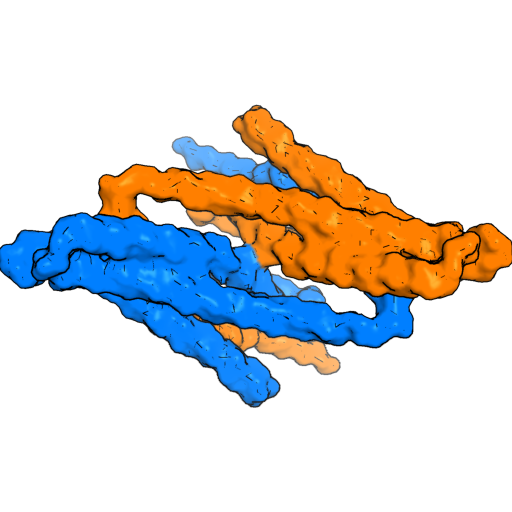27 PHE A CA 1
ATOM 992 C C . PHE A 1 127 ? -11.07 6.102 4.23 1 81.88 127 PHE A C 1
ATOM 994 O O . PHE A 1 127 ? -10.359 7.039 4.598 1 81.88 127 PHE A O 1
ATOM 1001 N N . TYR A 1 128 ? -11.719 6.184 3.188 1 70.88 128 TYR A N 1
ATOM 1002 C CA . TYR A 1 128 ? -11.562 7.285 2.244 1 70.88 128 TYR A CA 1
ATOM 1003 C C . TYR A 1 128 ? -12.195 8.555 2.781 1 70.88 128 TYR A C 1
ATOM 1005 O O . TYR A 1 128 ? -11.688 9.656 2.555 1 70.88 128 TYR A O 1
ATOM 1013 N N . PHE A 1 129 ? -13.312 8.367 3.398 1 78.5 129 PHE A N 1
ATOM 1014 C CA . PHE A 1 129 ? -13.922 9.516 4.051 1 78.5 129 PHE A CA 1
ATOM 1015 C C . PHE A 1 129 ? -12.977 10.117 5.082 1 78.5 129 PHE A C 1
ATOM 1017 O O . PHE A 1 129 ? -12.844 11.344 5.176 1 78.5 129 PHE A O 1
ATOM 1024 N N . THR A 1 130 ? -12.312 9.273 5.812 1 84.06 130 THR A N 1
ATOM 1025 C CA . THR A 1 130 ? -11.398 9.695 6.871 1 84.06 130 THR A CA 1
ATOM 1026 C C . THR A 1 130 ? -10.203 10.43 6.285 1 84.06 130 THR A C 1
ATOM 1028 O O . THR A 1 130 ? -9.766 11.453 6.824 1 84.06 130 THR A O 1
ATOM 1031 N N . ILE A 1 131 ? -9.703 9.953 5.246 1 76.31 131 ILE A N 1
ATOM 1032 C CA . ILE A 1 131 ? -8.578 10.594 4.57 1 76.31 131 ILE A CA 1
ATOM 1033 C C . ILE A 1 131 ? -8.953 12.023 4.176 1 76.31 131 ILE A C 1
ATOM 1035 O O . ILE A 1 131 ? -8.211 12.961 4.441 1 76.31 131 ILE A O 1
ATOM 1039 N N . ASN A 1 132 ? -10.148 12.188 3.627 1 73.88 132 ASN A N 1
ATOM 1040 C CA . ASN A 1 132 ? -10.609 13.492 3.176 1 73.88 132 ASN A CA 1
ATOM 1041 C C . ASN A 1 132 ? -10.914 14.414 4.352 1 73.88 132 ASN A C 1
ATOM 1043 O O . ASN A 1 132 ? -10.633 15.609 4.301 1 73.88 132 ASN A O 1
ATOM 1047 N N . ALA A 1 133 ? -11.531 13.852 5.285 1 83.5 133 ALA A N 1
ATOM 1048 C CA . ALA A 1 133 ? -11.844 14.633 6.48 1 83.5 133 ALA A CA 1
ATOM 1049 C C . ALA A 1 133 ? -10.57 15.172 7.125 1 83.5 133 ALA A C 1
ATOM 1051 O O . ALA A 1 133 ? -10.508 16.344 7.52 1 83.5 133 ALA A O 1
ATOM 1052 N N . GLY A 1 134 ? -9.586 14.344 7.27 1 85.25 134 GLY A N 1
ATOM 1053 C CA . GLY A 1 134 ? -8.305 14.773 7.82 1 85.25 134 GLY A CA 1
ATOM 1054 C C . GLY A 1 134 ? -7.676 15.914 7.051 1 85.25 134 GLY A C 1
ATOM 1055 O O . GLY A 1 134 ? -7.234 16.906 7.645 1 85.25 134 GLY A O 1
ATOM 1056 N N . SER A 1 135 ? -7.672 15.75 5.75 1 81.06 135 SER A N 1
ATOM 1057 C CA . SER A 1 135 ? -7.094 16.781 4.906 1 81.06 135 SER A CA 1
ATOM 1058 C C . SER A 1 135 ? -7.906 18.078 4.984 1 81.06 135 SER A C 1
ATOM 1060 O O . SER A 1 135 ? -7.34 19.172 5.082 1 81.06 135 SER A O 1
ATOM 1062 N N . LEU A 1 136 ? -9.195 17.953 4.926 1 80.31 136 LEU A N 1
ATOM 1063 C CA . LEU A 1 136 ? -10.078 19.109 4.953 1 80.31 136 LEU A CA 1
ATOM 1064 C C . LEU A 1 136 ? -9.953 19.859 6.277 1 80.31 136 LEU A C 1
ATOM 1066 O O . LEU A 1 136 ? -9.812 21.094 6.297 1 80.31 136 LEU A O 1
ATOM 1070 N N . LEU A 1 137 ? -10.023 19.141 7.363 1 88.88 137 LEU A N 1
ATOM 1071 C CA . LEU A 1 137 ? -9.938 19.75 8.688 1 88.88 137 LEU A CA 1
ATOM 1072 C C . LEU A 1 137 ? -8.586 20.438 8.875 1 88.88 137 LEU A C 1
ATOM 1074 O O . LEU A 1 137 ? -8.508 21.516 9.453 1 88.88 137 LEU A O 1
ATOM 1078 N N . SER A 1 138 ? -7.582 19.766 8.477 1 89.12 138 SER A N 1
ATOM 1079 C CA . SER A 1 138 ? -6.246 20.344 8.609 1 89.12 138 SER A CA 1
ATOM 1080 C C . SER A 1 138 ? -6.121 21.641 7.832 1 89.12 138 SER A C 1
ATOM 1082 O O . SER A 1 138 ? -5.582 22.641 8.344 1 89.12 138 SER A O 1
ATOM 1084 N N . THR A 1 139 ? -6.617 21.719 6.621 1 81.06 139 THR A N 1
ATO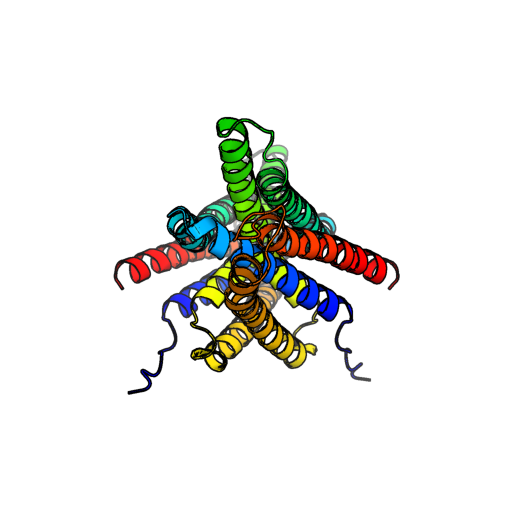M 1085 C CA . THR A 1 139 ? -6.508 22.875 5.734 1 81.06 139 THR A CA 1
ATOM 1086 C C . THR A 1 139 ? -7.246 24.078 6.32 1 81.06 139 THR A C 1
ATOM 1088 O O . THR A 1 139 ? -6.84 25.234 6.109 1 81.06 139 THR A O 1
ATOM 1091 N N . PHE A 1 140 ? -8.227 23.828 7.102 1 85.88 140 PHE A N 1
ATOM 1092 C CA . PHE A 1 140 ? -8.992 24.922 7.68 1 85.88 140 PHE A CA 1
ATOM 1093 C C . PHE A 1 140 ? -8.469 25.281 9.062 1 85.88 140 PHE A C 1
ATOM 1095 O O . PHE A 1 140 ? -8.352 26.469 9.406 1 85.88 140 PHE A O 1
ATOM 1102 N N . ILE A 1 141 ? -8.117 24.312 9.828 1 87.62 141 ILE A N 1
ATOM 1103 C CA . ILE A 1 141 ? -7.758 24.516 11.234 1 87.62 141 ILE A CA 1
ATOM 1104 C C . ILE A 1 141 ? -6.352 25.109 11.328 1 87.62 141 ILE A C 1
ATOM 1106 O O . ILE A 1 141 ? -6.109 26.031 12.102 1 87.62 141 ILE A O 1
ATOM 1110 N N . THR A 1 142 ? -5.441 24.625 10.578 1 86.5 142 THR A N 1
ATOM 1111 C CA . THR A 1 142 ? -4.039 25 10.711 1 86.5 142 THR A CA 1
ATOM 1112 C C . THR A 1 142 ? -3.844 26.484 10.422 1 86.5 142 THR A C 1
ATOM 1114 O O . THR A 1 142 ? -3.211 27.188 11.211 1 86.5 142 THR A O 1
ATOM 1117 N N . PRO A 1 143 ? -4.426 27 9.297 1 82.62 143 PRO A N 1
ATOM 1118 C CA . PRO A 1 143 ? -4.285 28.438 9.086 1 82.62 143 PRO A CA 1
ATOM 1119 C C . PRO A 1 143 ? -4.93 29.266 10.195 1 82.62 143 PRO A C 1
ATOM 1121 O O . PRO A 1 143 ? -4.43 30.344 10.547 1 82.62 143 PRO A O 1
ATOM 1124 N N . GLU A 1 144 ? -6 28.828 10.711 1 85.81 144 GLU A N 1
ATOM 1125 C CA . GLU A 1 144 ? -6.68 29.531 11.797 1 85.81 144 GLU A CA 1
ATOM 1126 C C . GLU A 1 144 ? -5.82 29.562 13.055 1 85.81 144 GLU A C 1
ATOM 1128 O O . GLU A 1 144 ? -5.801 30.562 13.773 1 85.81 144 GLU A O 1
ATOM 1133 N N . LEU A 1 145 ? -5.109 28.547 13.344 1 84.56 145 LEU A N 1
ATOM 1134 C CA . LEU A 1 145 ? -4.215 28.484 14.5 1 84.56 145 LEU A CA 1
ATOM 1135 C C . LEU A 1 145 ? -3.031 29.438 14.312 1 84.56 145 LEU A C 1
ATOM 1137 O O . LEU A 1 145 ? -2.551 30.031 15.281 1 84.56 145 LEU A O 1
ATOM 1141 N N . ARG A 1 146 ? -2.637 29.562 13.156 1 82.56 146 ARG A N 1
ATOM 1142 C CA . ARG A 1 146 ? -1.506 30.438 12.859 1 82.56 146 ARG A CA 1
ATOM 1143 C C . ARG A 1 146 ? -1.903 31.906 12.961 1 82.56 146 ARG A C 1
ATOM 1145 O O . ARG A 1 146 ? -1.175 32.719 13.539 1 82.56 146 ARG A O 1
ATOM 1152 N N . LYS A 1 147 ? -3.014 32.281 12.492 1 82.62 147 LYS A N 1
ATOM 1153 C CA . LYS A 1 147 ? -3.418 33.688 12.344 1 82.62 147 LYS A CA 1
ATOM 1154 C C . LYS A 1 147 ? -4.133 34.188 13.602 1 82.62 147 LYS A C 1
ATOM 1156 O O . LYS A 1 147 ? -3.936 35.344 14.023 1 82.62 147 LYS A O 1
ATOM 1161 N N . SER A 1 148 ? -4.965 33.406 14.242 1 79.19 148 SER A N 1
ATOM 1162 C CA . SER A 1 148 ? -5.875 33.844 15.281 1 79.19 148 SER A CA 1
ATOM 1163 C C . SER A 1 148 ? -5.207 33.844 16.656 1 79.19 148 SER A C 1
ATOM 1165 O O . SER A 1 148 ? -5.684 34.469 17.594 1 79.19 148 SER A O 1
ATOM 1167 N N . VAL A 1 149 ? -4.191 33.094 16.734 1 74.25 149 VAL A N 1
ATOM 1168 C CA . VAL A 1 149 ? -3.545 32.969 18.047 1 74.25 149 VAL A CA 1
ATOM 1169 C C . VAL A 1 149 ? -2.184 33.656 18.016 1 74.25 149 VAL A C 1
ATOM 1171 O O . VAL A 1 149 ? -1.482 33.594 17 1 74.25 149 VAL A O 1
ATOM 1174 N N . GLN A 1 150 ? -1.951 34.625 18.891 1 75.31 150 GLN A N 1
ATOM 1175 C CA . GLN A 1 150 ? -0.647 35.281 19.031 1 75.31 150 GLN A CA 1
ATOM 1176 C C . GLN A 1 150 ? 0.246 34.5 20 1 75.31 150 GLN A C 1
ATOM 1178 O O . GLN A 1 150 ? -0.229 33.969 21 1 75.31 150 GLN A O 1
ATOM 1183 N N . CYS A 1 151 ? 1.354 34.125 19.438 1 71.31 151 CYS A N 1
ATOM 1184 C CA . CYS A 1 151 ? 2.305 33.438 20.312 1 71.31 151 CYS A CA 1
ATOM 1185 C C . CYS A 1 151 ? 3.648 34.156 20.312 1 71.31 151 CYS A C 1
ATOM 1187 O O . CYS A 1 151 ? 4.113 34.625 19.266 1 71.31 151 CYS A O 1
ATOM 1189 N N . PHE A 1 152 ? 4.254 34.312 21.609 1 71.31 152 PHE A N 1
ATOM 1190 C CA . PHE A 1 152 ? 5.594 34.844 21.844 1 71.31 152 PHE A CA 1
ATOM 1191 C C . PHE A 1 152 ? 5.727 36.25 21.266 1 71.31 152 PHE A C 1
ATOM 1193 O O . PHE A 1 152 ? 6.75 36.594 20.688 1 71.31 152 PHE A O 1
ATOM 1200 N N . GLY A 1 153 ? 4.625 37.062 21.391 1 68.38 153 GLY A N 1
ATOM 1201 C CA . GLY A 1 153 ? 4.676 38.438 20.984 1 68.38 153 GLY A CA 1
ATOM 1202 C C . GLY A 1 153 ? 4.539 38.656 19.484 1 68.38 153 GLY A C 1
ATOM 1203 O O . GLY A 1 153 ? 4.758 39.75 18.969 1 68.38 153 GLY A O 1
ATOM 1204 N N . LYS A 1 154 ? 4.43 37.625 18.812 1 73.81 154 LYS A N 1
ATOM 1205 C CA . LYS A 1 154 ? 4.273 37.719 17.359 1 73.81 154 LYS A CA 1
ATOM 1206 C C . LYS A 1 154 ? 2.807 37.594 16.969 1 73.81 154 LYS A C 1
ATOM 1208 O O . LYS A 1 154 ? 1.995 37.031 17.688 1 73.81 154 LYS A O 1
ATOM 1213 N N . ASP A 1 155 ? 2.48 38.25 15.883 1 71.38 155 ASP A N 1
ATOM 1214 C CA . ASP A 1 155 ? 1.114 38.312 15.367 1 71.38 155 ASP A CA 1
ATOM 1215 C C . ASP A 1 155 ? 0.693 36.938 14.805 1 71.38 155 ASP A C 1
ATOM 1217 O O . ASP A 1 155 ? -0.495 36.688 14.594 1 71.38 155 ASP A O 1
ATOM 1221 N N . SER A 1 156 ? 1.655 36.125 14.516 1 74.5 156 SER A N 1
ATOM 1222 C CA . SER A 1 156 ? 1.378 34.781 14.047 1 74.5 156 SER A CA 1
ATOM 1223 C C . SER A 1 156 ? 2.016 33.75 14.969 1 74.5 156 SER A C 1
ATOM 1225 O O . SER A 1 156 ? 3.01 34.031 15.641 1 74.5 156 SER A O 1
ATOM 1227 N N . CYS A 1 157 ? 1.281 32.656 15.109 1 78.94 157 CYS A N 1
ATOM 1228 C CA . CYS A 1 157 ? 1.799 31.641 16.016 1 78.94 157 CYS A CA 1
ATOM 1229 C C . CYS A 1 157 ? 2.207 30.391 15.234 1 78.94 157 CYS A C 1
ATOM 1231 O O . CYS A 1 157 ? 1.447 29.422 15.172 1 78.94 157 CYS A O 1
ATOM 1233 N N . PHE A 1 158 ? 3.336 30.297 14.742 1 80.94 158 PHE A N 1
ATOM 1234 C CA . PHE A 1 158 ? 3.885 29.188 13.977 1 80.94 158 PHE A CA 1
ATOM 1235 C C . PHE A 1 158 ? 4.102 27.969 14.875 1 80.94 158 PHE A C 1
ATOM 1237 O O . PHE A 1 158 ? 3.809 26.844 14.484 1 80.94 158 PHE A O 1
ATOM 1244 N N . PRO A 1 159 ? 4.477 28.203 16.156 1 81.38 159 PRO A N 1
ATOM 1245 C CA . PRO A 1 159 ? 4.664 27.031 17.016 1 81.38 159 PRO A CA 1
ATOM 1246 C C . PRO A 1 159 ? 3.377 26.234 17.203 1 81.38 159 PRO A C 1
ATOM 1248 O O . PRO A 1 159 ? 3.416 25 17.266 1 81.38 159 PRO A O 1
ATOM 1251 N N . LEU A 1 160 ? 2.281 26.875 17.25 1 84.38 160 LEU A N 1
ATOM 1252 C CA . LEU A 1 160 ? 1.012 26.172 17.406 1 84.38 160 LEU A CA 1
ATOM 1253 C C . LEU A 1 160 ? 0.616 25.484 16.094 1 84.38 160 LEU A C 1
ATOM 1255 O O . LEU A 1 160 ? 0.159 24.344 16.094 1 84.38 160 LEU A O 1
ATOM 1259 N N . ALA A 1 161 ? 0.79 26.188 15.039 1 86.06 161 ALA A N 1
ATOM 1260 C CA . ALA A 1 161 ? 0.418 25.656 13.727 1 86.06 161 ALA A CA 1
ATOM 1261 C C . ALA A 1 161 ? 1.223 24.406 13.391 1 86.06 161 ALA A C 1
ATOM 1263 O O . ALA A 1 161 ? 0.682 23.438 12.844 1 86.06 161 ALA A O 1
ATOM 1264 N N . PHE A 1 162 ? 2.486 24.406 13.766 1 88.62 162 PHE A N 1
ATOM 1265 C CA . PHE A 1 162 ? 3.336 23.266 13.477 1 88.62 162 PHE A CA 1
ATOM 1266 C C . PHE A 1 162 ? 3.318 22.266 14.633 1 88.62 162 PHE A C 1
ATOM 1268 O O . PHE A 1 162 ? 3.645 21.094 14.461 1 88.62 162 PHE A O 1
ATOM 1275 N N . GLY A 1 163 ? 2.904 22.703 15.766 1 90.69 163 GLY A N 1
ATOM 1276 C CA . GLY A 1 163 ? 2.836 21.844 16.938 1 90.69 163 GLY A CA 1
ATOM 1277 C C . GLY A 1 163 ? 1.688 20.859 16.891 1 90.69 163 GLY A C 1
ATOM 1278 O O . GLY A 1 163 ? 1.835 19.703 17.312 1 90.69 163 GLY A O 1
ATOM 1279 N N . VAL A 1 164 ? 0.578 21.312 16.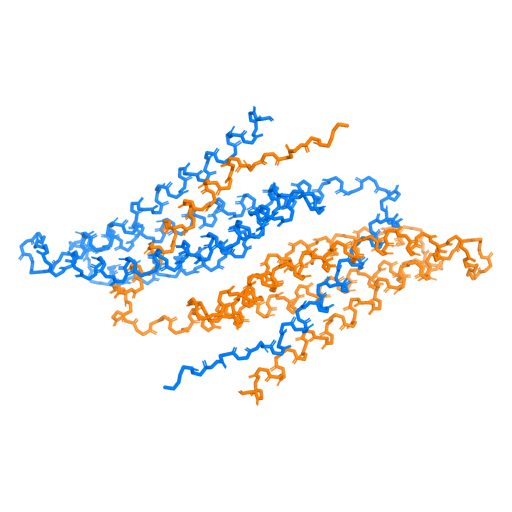375 1 92.06 164 VAL A N 1
ATOM 1280 C CA . VAL A 1 164 ? -0.609 20.453 16.328 1 92.06 164 VAL A CA 1
ATOM 1281 C C . VAL A 1 164 ? -0.339 19.234 15.453 1 92.06 164 VAL A C 1
ATOM 1283 O O . VAL A 1 164 ? -0.539 18.094 15.891 1 92.06 164 VAL A O 1
ATOM 1286 N N . PRO A 1 165 ? 0.159 19.406 14.211 1 92.38 165 PRO A N 1
ATOM 1287 C CA . PRO A 1 165 ? 0.516 18.234 13.414 1 92.38 165 PRO A CA 1
ATOM 1288 C C . PRO A 1 165 ? 1.502 17.312 14.125 1 92.38 165 PRO A C 1
ATOM 1290 O O . PRO A 1 165 ? 1.379 16.078 14.039 1 92.38 165 PRO A O 1
ATOM 1293 N N . ALA A 1 166 ? 2.432 17.812 14.812 1 93.75 166 ALA A N 1
ATOM 1294 C CA . ALA A 1 166 ? 3.418 17 15.531 1 93.75 166 ALA A CA 1
ATOM 1295 C C . ALA A 1 166 ? 2.756 16.156 16.609 1 93.75 166 ALA A C 1
ATOM 1297 O O . ALA A 1 166 ? 3.043 14.961 16.734 1 93.75 166 ALA A O 1
ATOM 1298 N N . ILE A 1 167 ? 1.911 16.75 17.375 1 94.62 167 ILE A N 1
ATOM 1299 C CA . ILE A 1 167 ? 1.206 16.047 18.438 1 94.62 167 ILE A CA 1
ATOM 1300 C C . ILE A 1 167 ? 0.337 14.938 17.844 1 94.62 167 ILE A C 1
ATOM 1302 O O . ILE A 1 167 ? 0.282 13.828 18.359 1 94.62 167 ILE A O 1
ATOM 1306 N N . LEU A 1 168 ? -0.346 15.289 16.812 1 93.94 168 LEU A N 1
ATOM 1307 C CA . LEU A 1 168 ? -1.203 14.305 16.156 1 93.94 168 LEU A CA 1
ATOM 1308 C C . LEU A 1 168 ? -0.392 13.102 15.688 1 93.94 168 LEU A C 1
ATOM 1310 O O . LEU A 1 168 ? -0.861 11.961 15.758 1 93.94 168 LEU A O 1
ATOM 1314 N N . MET A 1 169 ? 0.81 13.32 15.141 1 95.38 169 MET A N 1
ATOM 1315 C CA . MET A 1 169 ? 1.637 12.195 14.703 1 95.38 169 MET A CA 1
ATOM 1316 C C . MET A 1 169 ? 2.078 11.352 15.891 1 95.38 169 MET A C 1
ATOM 1318 O O . MET A 1 169 ? 2.213 10.133 15.781 1 95.38 169 MET A O 1
ATOM 1322 N N . LEU A 1 170 ? 2.316 11.945 17.031 1 95.12 170 LEU A N 1
ATOM 1323 C CA . LEU A 1 170 ? 2.635 11.18 18.234 1 95.12 170 LEU A CA 1
ATOM 1324 C C . LEU A 1 170 ? 1.451 10.312 18.656 1 95.12 170 LEU A C 1
ATOM 1326 O O . LEU A 1 170 ? 1.629 9.164 19.062 1 95.12 170 LEU A O 1
ATOM 1330 N N . ILE A 1 171 ? 0.297 10.875 18.609 1 94.69 171 ILE A N 1
ATOM 1331 C CA . ILE A 1 171 ? -0.913 10.109 18.875 1 94.69 171 ILE A CA 1
ATOM 1332 C C . ILE A 1 171 ? -1.014 8.938 17.906 1 94.69 171 ILE A C 1
ATOM 1334 O O . ILE A 1 171 ? -1.348 7.816 18.312 1 94.69 171 ILE A O 1
ATOM 1338 N N . SER A 1 172 ? -0.73 9.188 16.594 1 94.12 172 SER A N 1
ATOM 1339 C CA . SER A 1 172 ? -0.763 8.148 15.578 1 94.12 172 SER A CA 1
ATOM 1340 C C . SER A 1 172 ? 0.157 6.988 15.945 1 94.12 172 SER A C 1
ATOM 1342 O O . SER A 1 172 ? -0.2 5.82 15.758 1 94.12 172 SER A O 1
ATOM 1344 N N . ILE A 1 173 ? 1.338 7.254 16.438 1 93.31 173 ILE A N 1
ATOM 1345 C CA . ILE A 1 173 ? 2.27 6.215 16.859 1 93.31 173 ILE A CA 1
ATOM 1346 C C . ILE A 1 173 ? 1.652 5.398 18 1 93.31 173 ILE A C 1
ATOM 1348 O O . ILE A 1 173 ? 1.735 4.168 18 1 93.31 173 ILE A O 1
ATOM 1352 N N . GLY A 1 174 ? 1.091 6.062 18.984 1 93.38 174 GLY A N 1
ATOM 1353 C CA . GLY A 1 174 ? 0.406 5.371 20.062 1 93.38 174 GLY A CA 1
ATOM 1354 C C . GLY A 1 174 ? -0.703 4.457 19.578 1 93.38 174 GLY A C 1
ATOM 1355 O O . GLY A 1 174 ? -0.824 3.322 20.047 1 93.38 174 GLY A O 1
ATOM 1356 N N . ILE A 1 175 ? -1.498 4.934 18.688 1 91.69 175 ILE A N 1
ATOM 1357 C CA . ILE A 1 175 ? -2.594 4.148 18.141 1 91.69 175 ILE A CA 1
ATOM 1358 C C . ILE A 1 175 ? -2.039 2.926 17.406 1 91.69 175 ILE A C 1
ATOM 1360 O O . ILE A 1 175 ? -2.561 1.818 17.562 1 91.69 175 ILE A O 1
ATOM 1364 N N . THR A 1 176 ? -1.009 3.133 16.578 1 89.44 176 THR A N 1
ATOM 1365 C CA . THR A 1 176 ? -0.388 2.033 15.852 1 89.44 176 THR A CA 1
ATOM 1366 C C . THR A 1 176 ? 0.134 0.971 16.812 1 89.44 176 THR A C 1
ATOM 1368 O O . THR A 1 176 ? 0.014 -0.227 16.547 1 89.44 176 THR A O 1
ATOM 1371 N N . PHE A 1 177 ? 0.701 1.441 17.859 1 89 177 PHE A N 1
ATOM 1372 C CA . PHE A 1 177 ? 1.2 0.521 18.859 1 89 177 PHE A CA 1
ATOM 1373 C C . PHE A 1 177 ? 0.061 -0.295 19.469 1 89 177 PHE A C 1
ATOM 1375 O O . PHE A 1 177 ? 0.239 -1.469 19.797 1 89 177 PHE A O 1
ATOM 1382 N N . SER A 1 178 ? -1.09 0.198 19.594 1 87.19 178 SER A N 1
ATOM 1383 C CA . SER A 1 178 ? -2.258 -0.46 20.172 1 87.19 178 SER A CA 1
ATOM 1384 C C . SER A 1 178 ? -2.768 -1.576 19.266 1 87.19 178 SER A C 1
ATOM 1386 O O . SER A 1 178 ? -3.393 -2.529 19.734 1 87.19 178 SER A O 1
ATOM 1388 N N . ILE A 1 179 ? -2.6 -1.462 17.969 1 81.5 179 ILE A N 1
ATOM 1389 C CA . ILE A 1 179 ? -2.99 -2.516 17.047 1 81.5 179 ILE A CA 1
ATOM 1390 C C . ILE A 1 179 ? -2.266 -3.812 17.391 1 81.5 179 ILE A C 1
ATOM 1392 O O . ILE A 1 179 ? -2.873 -4.883 17.422 1 81.5 179 ILE A O 1
ATOM 1396 N N . LEU A 1 180 ? -0.986 -3.773 17.578 1 75 180 LEU A N 1
ATOM 1397 C CA . LEU A 1 180 ? -0.173 -4.934 17.922 1 75 180 LEU A CA 1
ATOM 1398 C C . LEU A 1 180 ? -0.609 -5.523 19.266 1 75 180 LEU A C 1
ATOM 1400 O O . LEU A 1 180 ? -0.708 -6.746 19.406 1 75 180 LEU A O 1
ATOM 1404 N N . HIS A 1 181 ? -0.8 -4.645 20.156 1 75.56 181 HIS A N 1
ATOM 1405 C CA . HIS A 1 181 ? -1.157 -5.105 21.5 1 75.56 181 HIS A CA 1
ATOM 1406 C C . HIS A 1 181 ? -2.475 -5.871 21.484 1 75.56 181 HIS A C 1
ATOM 1408 O O . HIS A 1 181 ? -2.607 -6.902 22.141 1 75.56 181 HIS A O 1
ATOM 1414 N N . ASP A 1 182 ? -3.375 -5.434 20.719 1 72.06 182 ASP A N 1
ATOM 1415 C CA . ASP A 1 182 ? -4.672 -6.102 20.641 1 72.06 182 ASP A CA 1
ATOM 1416 C C . ASP A 1 182 ? -4.586 -7.383 19.812 1 72.06 182 ASP A C 1
ATOM 1418 O O . ASP A 1 182 ? -5.266 -8.367 20.125 1 72.06 182 ASP A O 1
ATOM 1422 N N . SER A 1 183 ? -3.809 -7.328 18.75 1 61.94 183 SER A N 1
ATOM 1423 C CA . SER A 1 183 ? -3.645 -8.516 17.922 1 61.94 183 SER A CA 1
ATOM 1424 C C . SER A 1 183 ? -2.912 -9.625 18.672 1 61.94 183 SER A C 1
ATOM 1426 O O . SER A 1 183 ? -3.178 -10.805 18.453 1 61.94 183 SER A O 1
ATOM 1428 N N . LEU A 1 184 ? -1.937 -9.305 19.359 1 53.06 184 LEU A N 1
ATOM 1429 C CA . LEU A 1 184 ? -1.19 -10.289 20.141 1 53.06 184 LEU A CA 1
ATOM 1430 C C . LEU A 1 184 ? -2.035 -10.82 21.297 1 53.06 184 LEU A C 1
ATOM 1432 O O . LEU A 1 184 ? -1.848 -11.961 21.719 1 53.06 184 LEU A O 1
ATOM 1436 N N . ASN A 1 185 ? -2.975 -10.086 21.719 1 47.94 185 ASN A N 1
ATOM 1437 C CA . ASN A 1 185 ? -3.803 -10.516 22.844 1 47.94 185 ASN A CA 1
ATOM 1438 C C . ASN A 1 185 ? -5.09 -11.18 22.359 1 47.94 185 ASN A C 1
ATOM 1440 O O . ASN A 1 185 ? -5.855 -11.711 23.172 1 47.94 185 ASN A O 1
ATOM 1444 N N . ALA A 1 186 ? -5.227 -11.062 21.109 1 46.66 186 ALA A N 1
ATOM 1445 C CA . ALA A 1 186 ? -6.352 -11.844 20.609 1 46.66 186 ALA A CA 1
ATOM 1446 C C . ALA A 1 186 ? -5.93 -13.273 20.266 1 46.66 186 ALA A C 1
ATOM 1448 O O . ALA A 1 186 ? -4.832 -13.492 19.75 1 46.66 186 ALA A O 1
ATOM 1449 N N . MET B 1 1 ? -23.062 -23.75 11 1 34.22 1 MET B N 1
ATOM 1450 C CA . MET B 1 1 ? -23.297 -22.562 11.82 1 34.22 1 MET B CA 1
ATOM 1451 C C . MET B 1 1 ? -22.484 -21.391 11.32 1 34.22 1 MET B C 1
ATOM 1453 O O . MET B 1 1 ? -21.25 -21.438 11.32 1 34.22 1 MET B O 1
ATOM 1457 N N . THR B 1 2 ? -22.859 -20.547 10.305 1 47.16 2 THR B N 1
ATOM 1458 C CA . THR B 1 2 ? -22.219 -19.531 9.477 1 47.16 2 THR B CA 1
ATOM 1459 C C . THR B 1 2 ? -21.672 -18.406 10.344 1 47.16 2 THR B C 1
ATOM 1461 O O . THR B 1 2 ? -22.422 -17.688 11 1 47.16 2 THR B O 1
ATOM 1464 N N . THR B 1 3 ? -20.594 -18.656 11.172 1 54.28 3 THR B N 1
ATOM 1465 C CA . THR B 1 3 ? -20.047 -17.703 12.125 1 54.28 3 THR B CA 1
ATOM 1466 C C . THR B 1 3 ? -19.922 -16.312 11.492 1 54.28 3 THR B C 1
ATOM 1468 O O . THR B 1 3 ? -19.328 -16.172 10.422 1 54.28 3 THR B O 1
ATOM 1471 N N . VAL B 1 4 ? -20.953 -15.562 11.758 1 62.59 4 VAL B N 1
ATOM 1472 C CA . VAL B 1 4 ? -20.953 -14.164 11.336 1 62.59 4 VAL B CA 1
ATOM 1473 C C . VAL B 1 4 ? -19.703 -13.469 11.836 1 62.59 4 VAL B C 1
ATOM 1475 O O . VAL B 1 4 ? -19.453 -13.398 13.039 1 62.59 4 VAL B O 1
ATOM 1478 N N . LEU B 1 5 ? -18.719 -13.336 10.953 1 77.06 5 LEU B N 1
ATOM 1479 C CA . LEU B 1 5 ? -17.469 -12.664 11.289 1 77.06 5 LEU B CA 1
ATOM 1480 C C . LEU B 1 5 ? -17.719 -11.195 11.633 1 77.06 5 LEU B C 1
ATOM 1482 O O . LEU B 1 5 ? -18.422 -10.5 10.914 1 77.06 5 LEU B O 1
ATOM 1486 N N . LYS B 1 6 ? -17.422 -10.828 12.914 1 80.62 6 LYS B N 1
ATOM 1487 C CA . LYS B 1 6 ? -17.594 -9.469 13.414 1 80.62 6 LYS B CA 1
ATOM 1488 C C . LYS B 1 6 ? -16.594 -8.508 12.758 1 80.62 6 LYS B C 1
ATOM 1490 O O . LYS B 1 6 ? -15.594 -8.945 12.188 1 80.62 6 LYS B O 1
ATOM 1495 N N . TYR B 1 7 ? -16.953 -7.254 12.82 1 85.25 7 TYR B N 1
ATOM 1496 C CA . TYR B 1 7 ? -16.078 -6.188 12.352 1 85.25 7 TYR B CA 1
ATOM 1497 C C . TYR B 1 7 ? -14.82 -6.09 13.211 1 85.25 7 TYR B C 1
ATOM 1499 O O . TYR B 1 7 ? -14.906 -5.867 14.422 1 85.25 7 TYR B O 1
ATOM 1507 N N . PRO B 1 8 ? -13.695 -6.23 12.688 1 83.94 8 PRO B N 1
ATOM 1508 C CA . PRO B 1 8 ? -12.477 -6.277 13.492 1 83.94 8 PRO B CA 1
ATOM 1509 C C . PRO B 1 8 ? -12.18 -4.957 14.195 1 83.94 8 PRO B C 1
ATOM 1511 O O . PRO B 1 8 ? -12.289 -3.891 13.586 1 83.94 8 PRO B O 1
ATOM 1514 N N . LYS B 1 9 ? -11.812 -5.027 15.438 1 84.56 9 LYS B N 1
ATOM 1515 C CA . LYS B 1 9 ? -11.539 -3.846 16.25 1 84.56 9 LYS B CA 1
ATOM 1516 C C . LYS B 1 9 ? -10.336 -3.078 15.719 1 84.56 9 LYS B C 1
ATOM 1518 O O . LYS B 1 9 ? -10.25 -1.858 15.875 1 84.56 9 LYS B O 1
ATOM 1523 N N . SER B 1 10 ? -9.391 -3.771 15.117 1 86.12 10 SER B N 1
ATOM 1524 C CA . SER B 1 10 ? -8.148 -3.172 14.625 1 86.12 10 SER B CA 1
ATOM 1525 C C . SER B 1 10 ? -8.43 -2.121 13.555 1 86.12 10 SER B C 1
ATOM 1527 O O . SER B 1 10 ? -7.621 -1.22 13.336 1 86.12 10 SER B O 1
ATOM 1529 N N . VAL B 1 11 ? -9.586 -2.244 12.992 1 87.12 11 VAL B N 1
ATOM 1530 C CA . VAL B 1 11 ? -9.953 -1.344 11.906 1 87.12 11 VAL B CA 1
ATOM 1531 C C . VAL B 1 11 ? -10.125 0.074 12.453 1 87.12 11 VAL B C 1
ATOM 1533 O O . VAL B 1 11 ? -9.742 1.046 11.797 1 87.12 11 VAL B O 1
ATOM 1536 N N . TRP B 1 12 ? -10.609 0.172 13.617 1 88.12 12 TRP B N 1
ATOM 1537 C CA . TRP B 1 12 ? -10.82 1.488 14.211 1 88.12 12 TRP B CA 1
ATOM 1538 C C . TRP B 1 12 ? -9.484 2.17 14.5 1 88.12 12 TRP B C 1
ATOM 1540 O O . TRP B 1 12 ? -9.359 3.389 14.359 1 88.12 12 TRP B O 1
ATOM 1550 N N . TYR B 1 13 ? -8.5 1.374 14.867 1 89.56 13 TYR B N 1
ATOM 1551 C CA . TYR B 1 13 ? -7.16 1.911 15.07 1 89.56 13 TYR B CA 1
ATOM 1552 C C . TYR B 1 13 ? -6.547 2.373 13.758 1 89.56 13 TYR B C 1
ATOM 1554 O O . TYR B 1 13 ? -5.914 3.43 13.695 1 89.56 13 TYR B O 1
ATOM 1562 N N . ILE B 1 14 ? -6.82 1.618 12.75 1 88.94 14 ILE B N 1
ATOM 1563 C CA . ILE B 1 14 ? -6.273 1.93 11.43 1 88.94 14 ILE B CA 1
ATOM 1564 C C . ILE B 1 14 ? -6.859 3.244 10.93 1 88.94 14 ILE B C 1
ATOM 1566 O O . ILE B 1 14 ? -6.129 4.117 10.445 1 88.94 14 ILE B O 1
ATOM 1570 N N . ILE B 1 15 ? -8.117 3.367 11.133 1 89.31 15 ILE B N 1
ATOM 1571 C CA . ILE B 1 15 ? -8.82 4.562 10.68 1 89.31 15 ILE B CA 1
ATOM 1572 C C . ILE B 1 15 ? -8.336 5.773 11.477 1 89.31 15 ILE B C 1
ATOM 1574 O O . ILE B 1 15 ? -8.062 6.832 10.898 1 89.31 15 ILE B O 1
ATOM 1578 N N . GLY B 1 16 ? -8.234 5.605 12.742 1 90.88 16 GLY B N 1
ATOM 1579 C CA . GLY B 1 16 ? -7.727 6.68 13.586 1 90.88 16 GLY B CA 1
ATOM 1580 C C . GLY B 1 16 ? -6.309 7.094 13.227 1 90.88 16 GLY B C 1
ATOM 1581 O O . GLY B 1 16 ? -5.996 8.281 13.195 1 90.88 16 GLY B O 1
ATOM 1582 N N . ASN B 1 17 ? -5.504 6.141 12.953 1 90.69 17 ASN B N 1
ATOM 1583 C CA . ASN B 1 17 ? -4.129 6.398 12.547 1 90.69 17 ASN B CA 1
ATOM 1584 C C . ASN B 1 17 ? -4.074 7.203 11.25 1 90.69 17 ASN B C 1
ATOM 1586 O O . ASN B 1 17 ? -3.316 8.164 11.141 1 90.69 17 ASN B O 1
ATOM 1590 N N . GLU B 1 18 ? -4.855 6.801 10.367 1 86.88 18 GLU B N 1
ATOM 1591 C CA . GLU B 1 18 ? -4.859 7.461 9.062 1 86.88 18 GLU B CA 1
ATOM 1592 C C . GLU B 1 18 ? -5.34 8.906 9.172 1 86.88 18 GLU B C 1
ATOM 1594 O O . GLU B 1 18 ? -4.824 9.789 8.5 1 86.88 18 GLU B O 1
ATOM 1599 N N . PHE B 1 19 ? -6.289 9.172 9.992 1 90.69 19 PHE B N 1
ATOM 1600 C CA . PHE B 1 19 ? -6.77 10.531 10.219 1 90.69 19 PHE B CA 1
ATOM 1601 C C . PHE B 1 19 ? -5.652 11.422 10.734 1 90.69 19 PHE B C 1
ATOM 1603 O O . PHE B 1 19 ? -5.418 12.508 10.195 1 90.69 19 PHE B O 1
ATOM 1610 N N . CYS B 1 20 ? -5.016 10.93 11.719 1 93 20 CYS B N 1
ATOM 1611 C CA . CYS B 1 20 ? -3.938 11.703 12.32 1 93 20 CYS B CA 1
ATOM 1612 C C . CYS B 1 20 ? -2.832 11.977 11.305 1 93 20 CYS B C 1
ATOM 1614 O O . CYS B 1 20 ? -2.312 13.086 11.234 1 93 20 CYS B O 1
ATOM 1616 N N . GLU B 1 21 ? -2.533 10.992 10.578 1 90.69 21 GLU B N 1
ATOM 1617 C CA . GLU B 1 21 ? -1.474 11.109 9.586 1 90.69 21 GLU B CA 1
ATOM 1618 C C . GLU B 1 21 ? -1.842 12.117 8.5 1 90.69 21 GLU B C 1
ATOM 1620 O O . GLU B 1 21 ? -1.018 12.945 8.109 1 90.69 21 GLU B O 1
ATOM 1625 N N . ARG B 1 22 ? -3.014 12.109 8.031 1 87.12 22 ARG B N 1
ATOM 1626 C CA . ARG B 1 22 ? -3.426 13.008 6.957 1 87.12 22 ARG B CA 1
ATOM 1627 C C . ARG B 1 22 ? -3.541 14.438 7.453 1 87.12 22 ARG B C 1
ATOM 1629 O O . ARG B 1 22 ? -3.152 15.375 6.754 1 87.12 22 ARG B O 1
ATOM 1636 N N . PHE B 1 23 ? -4.125 14.594 8.555 1 91.06 23 PHE B N 1
ATOM 1637 C CA . PHE B 1 23 ? -4.191 15.922 9.148 1 91.06 23 PHE B CA 1
ATOM 1638 C C . PHE B 1 23 ? -2.797 16.531 9.281 1 91.06 23 PHE B C 1
ATOM 1640 O O . PHE B 1 23 ? -2.576 17.672 8.906 1 91.06 23 PHE B O 1
ATOM 1647 N N . SER B 1 24 ? -1.938 15.688 9.82 1 92.06 24 SER B N 1
ATOM 1648 C CA . SER B 1 24 ? -0.579 16.172 10.047 1 92.06 24 SER B CA 1
ATOM 1649 C C . SER B 1 24 ? 0.109 16.531 8.734 1 92.06 24 SER B C 1
ATOM 1651 O O . SER B 1 24 ? 0.756 17.562 8.625 1 92.06 24 SER B O 1
ATOM 1653 N N . TYR B 1 25 ? -0.026 15.695 7.805 1 85.94 25 TYR B N 1
ATOM 1654 C CA . TYR B 1 25 ? 0.604 15.914 6.508 1 85.94 25 TYR B CA 1
ATOM 1655 C C . TYR B 1 25 ? 0.104 17.203 5.871 1 85.94 25 TYR B C 1
ATOM 1657 O O . TYR B 1 25 ? 0.902 18.047 5.453 1 85.94 25 TYR B O 1
ATOM 1665 N N . PHE B 1 26 ? -1.11 17.422 5.82 1 81.5 26 PHE B N 1
ATOM 1666 C CA . PHE B 1 26 ? -1.682 18.594 5.172 1 81.5 26 PHE B CA 1
ATOM 1667 C C . PHE B 1 26 ? -1.479 19.844 6.027 1 81.5 26 PHE B C 1
ATOM 1669 O O . PHE B 1 26 ? -1.396 20.953 5.504 1 81.5 26 PHE B O 1
ATOM 1676 N N . GLY B 1 27 ? -1.46 19.656 7.277 1 81.75 27 GLY B N 1
ATOM 1677 C CA . GLY B 1 27 ? -1.129 20.781 8.148 1 81.75 27 GLY B CA 1
ATOM 1678 C C . GLY B 1 27 ? 0.24 21.375 7.863 1 81.75 27 GLY B C 1
ATOM 1679 O O . GLY B 1 27 ? 0.389 22.594 7.77 1 81.75 27 GLY B O 1
ATOM 1680 N N . LEU B 1 28 ? 1.144 20.516 7.785 1 81.62 28 LEU B N 1
ATOM 1681 C CA . LEU B 1 28 ? 2.488 20.969 7.457 1 81.62 28 LEU B CA 1
ATOM 1682 C C . LEU B 1 28 ? 2.543 21.516 6.031 1 81.62 28 LEU B C 1
ATOM 1684 O O . LEU B 1 28 ? 3.242 22.5 5.766 1 81.62 28 LEU B O 1
ATOM 1688 N N . LYS B 1 29 ? 1.819 20.859 5.18 1 75.19 29 LYS B N 1
ATOM 1689 C CA . LYS B 1 29 ? 1.786 21.297 3.785 1 75.19 29 LYS B CA 1
ATOM 1690 C C . LYS B 1 29 ? 1.227 22.719 3.662 1 75.19 29 LYS B C 1
ATOM 1692 O O . LYS B 1 29 ? 1.737 23.516 2.885 1 75.19 29 LYS B O 1
ATOM 1697 N N . VAL B 1 30 ? 0.24 22.953 4.305 1 67.81 30 VAL B N 1
ATOM 1698 C CA . VAL B 1 30 ? -0.409 24.266 4.238 1 67.81 30 VAL B CA 1
ATOM 1699 C C . VAL B 1 30 ? 0.497 25.328 4.859 1 67.81 30 VAL B C 1
ATOM 1701 O O . VAL B 1 30 ? 0.58 26.453 4.363 1 67.81 30 VAL B O 1
ATOM 1704 N N . CYS B 1 31 ? 1.124 24.891 5.883 1 67.31 31 CYS B N 1
ATOM 1705 C CA . CYS B 1 31 ? 1.986 25.859 6.555 1 67.31 31 CYS B CA 1
ATOM 1706 C C . CYS B 1 31 ? 3.291 26.047 5.793 1 67.31 31 CYS B C 1
ATOM 1708 O O . CYS B 1 31 ? 3.814 27.156 5.719 1 67.31 31 CYS B O 1
ATOM 1710 N N . ALA B 1 32 ? 3.797 24.734 5.34 1 59 32 ALA B N 1
ATOM 1711 C CA . ALA B 1 32 ? 5.047 24.812 4.59 1 59 32 ALA B CA 1
ATOM 1712 C C . ALA B 1 32 ? 4.809 25.391 3.191 1 59 32 ALA B C 1
ATOM 1714 O O . ALA B 1 32 ? 5.723 25.938 2.578 1 59 32 ALA B O 1
ATOM 1715 N N . TYR B 1 33 ? 3.689 24.703 2.377 1 51.28 33 TYR B N 1
ATOM 1716 C CA . TYR B 1 33 ? 3.438 25.219 1.036 1 51.28 33 TYR B CA 1
ATOM 1717 C C . TYR B 1 33 ? 3.533 26.734 1.012 1 51.28 33 TYR B C 1
ATOM 1719 O O . TYR B 1 33 ? 3.467 27.344 -0.056 1 51.28 33 TYR B O 1
ATOM 1727 N N . LEU B 1 34 ? 3.42 27.484 1.997 1 41.66 34 LEU B N 1
ATOM 1728 C CA . LEU B 1 34 ? 3.92 28.766 1.503 1 41.66 34 LEU B CA 1
ATOM 1729 C C . LEU B 1 34 ? 5.238 28.578 0.76 1 41.66 34 LEU B C 1
ATOM 1731 O O . LEU B 1 34 ? 5.723 29.516 0.108 1 41.66 34 LEU B O 1
ATOM 1735 N N . SER B 1 35 ? 6.004 27.406 0.901 1 36.03 35 SER B N 1
ATOM 1736 C CA . SER B 1 35 ? 7.07 27.219 -0.076 1 36.03 35 SER B CA 1
ATOM 1737 C C . SER B 1 35 ? 6.734 26.109 -1.061 1 36.03 35 SER B C 1
ATOM 1739 O O . SER B 1 35 ? 6.012 25.172 -0.718 1 36.03 35 SER B O 1
ATOM 1741 N N . PRO B 1 36 ? 6.773 26.188 -2.488 1 34.34 36 PRO B N 1
ATOM 1742 C CA . PRO B 1 36 ? 6.453 25.438 -3.707 1 34.34 36 PRO B CA 1
ATOM 1743 C C . PRO B 1 36 ? 6.809 23.953 -3.6 1 34.34 36 PRO B C 1
ATOM 1745 O O . PRO B 1 36 ? 6.723 23.219 -4.59 1 34.34 36 PRO B O 1
ATOM 1748 N N . LEU B 1 37 ? 7.266 23.406 -2.582 1 35.25 37 LEU B N 1
ATOM 1749 C CA . LEU B 1 37 ? 7.855 22.078 -2.625 1 35.25 37 LEU B CA 1
ATOM 1750 C C . LEU B 1 37 ? 6.777 21 -2.76 1 35.25 37 LEU B C 1
ATOM 1752 O O . LEU B 1 37 ? 7.082 19.828 -2.943 1 35.25 37 LEU B O 1
ATOM 1756 N N . PHE B 1 38 ? 5.559 21.203 -2.67 1 38.69 38 PHE B N 1
ATOM 1757 C CA . PHE B 1 38 ? 4.48 20.234 -2.543 1 38.69 38 PHE B CA 1
ATOM 1758 C C . PHE B 1 38 ? 4.293 19.469 -3.846 1 38.69 38 PHE B C 1
ATOM 1760 O O . PHE B 1 38 ? 3.912 18.281 -3.83 1 38.69 38 PHE B O 1
ATOM 1767 N N . GLY B 1 39 ? 4.191 20.266 -4.98 1 36.16 39 GLY B N 1
ATOM 1768 C CA . GLY B 1 39 ? 3.887 19.641 -6.25 1 36.16 39 GLY B CA 1
ATOM 1769 C C . GLY B 1 39 ? 4.684 18.375 -6.492 1 36.16 39 GLY B C 1
ATOM 1770 O O . GLY B 1 39 ? 4.168 17.406 -7.055 1 36.16 39 GLY B O 1
ATOM 1771 N N . ALA B 1 40 ? 5.902 18.406 -6.18 1 37.12 40 ALA B N 1
ATOM 1772 C CA . ALA B 1 40 ? 6.875 17.375 -6.5 1 37.12 40 ALA B CA 1
ATOM 1773 C C . ALA B 1 40 ? 6.59 16.094 -5.715 1 37.12 40 ALA B C 1
ATOM 1775 O O . ALA B 1 40 ? 6.746 14.992 -6.238 1 37.12 40 ALA B O 1
ATOM 1776 N N . ILE B 1 41 ? 5.992 16.234 -4.555 1 38.56 41 ILE B N 1
ATOM 1777 C CA . ILE B 1 41 ? 5.797 15.07 -3.693 1 38.56 41 ILE B CA 1
ATOM 1778 C C . ILE B 1 41 ? 4.559 14.297 -4.141 1 38.56 41 ILE B C 1
ATOM 1780 O O . ILE B 1 41 ? 4.582 13.062 -4.223 1 38.56 41 ILE B O 1
ATOM 1784 N N . ILE B 1 42 ? 3.428 15.094 -4.434 1 41.84 42 ILE B N 1
ATOM 1785 C CA . ILE B 1 42 ? 2.213 14.438 -4.902 1 41.84 42 ILE B CA 1
ATOM 1786 C C . ILE B 1 42 ? 2.504 13.672 -6.191 1 41.84 42 ILE B C 1
ATOM 1788 O O . ILE B 1 42 ? 2.076 12.523 -6.348 1 41.84 42 ILE B O 1
ATOM 1792 N N . ALA B 1 43 ? 2.945 14.562 -7.223 1 40.88 43 ALA B N 1
ATOM 1793 C CA . ALA B 1 43 ? 3.348 13.984 -8.5 1 40.88 43 ALA B CA 1
ATOM 1794 C C . ALA B 1 43 ? 4.289 12.797 -8.297 1 40.88 43 ALA B C 1
ATOM 1796 O O . ALA B 1 43 ? 4.227 11.812 -9.031 1 40.88 43 ALA B O 1
ATOM 1797 N N . ASP B 1 44 ? 5.098 12.953 -7.297 1 45.75 44 ASP B N 1
ATOM 1798 C CA . ASP B 1 44 ? 6.098 11.938 -6.984 1 45.75 44 ASP B CA 1
ATOM 1799 C C . ASP B 1 44 ? 5.453 10.703 -6.371 1 45.75 44 ASP B C 1
ATOM 1801 O O . ASP B 1 44 ? 5.867 9.578 -6.648 1 45.75 44 ASP B O 1
ATOM 1805 N N . SER B 1 45 ? 4.16 11.023 -5.809 1 57.84 45 SER B N 1
ATOM 1806 C CA . SER B 1 45 ? 3.604 9.867 -5.121 1 57.84 45 SER B CA 1
ATOM 1807 C C . SER B 1 45 ? 2.893 8.93 -6.094 1 57.84 45 SER B C 1
ATOM 1809 O O . SER B 1 45 ? 3.09 7.719 -6.051 1 57.84 45 SER B O 1
ATOM 1811 N N . TYR B 1 46 ? 2.08 9.68 -7.074 1 61.81 46 TYR B N 1
ATOM 1812 C CA . TYR B 1 46 ? 1.406 8.852 -8.07 1 61.81 46 TYR B CA 1
ATOM 1813 C C . TYR B 1 46 ? 2.414 8.18 -8.992 1 61.81 46 TYR B C 1
ATOM 1815 O O . TYR B 1 46 ? 2.367 6.965 -9.195 1 61.81 46 TYR B O 1
ATOM 1823 N N . TRP B 1 47 ? 3.316 9.094 -9.492 1 69.69 47 TRP B N 1
ATOM 1824 C CA . TRP B 1 47 ? 4.363 8.57 -10.367 1 69.69 47 TRP B CA 1
ATOM 1825 C C . TRP B 1 47 ? 5.289 7.637 -9.594 1 69.69 47 TRP B C 1
ATOM 1827 O O . TRP B 1 47 ? 5.781 6.645 -10.148 1 69.69 47 TRP B O 1
ATOM 1837 N N . GLY B 1 48 ? 5.426 7.977 -8.398 1 71.56 48 GLY B N 1
ATOM 1838 C CA . GLY B 1 48 ? 6.23 7.117 -7.543 1 71.56 48 GLY B CA 1
ATOM 1839 C C . GLY B 1 48 ? 5.621 5.742 -7.34 1 71.56 48 GLY B C 1
ATOM 1840 O O . GLY B 1 48 ? 6.316 4.727 -7.43 1 71.56 48 GLY B O 1
ATOM 1841 N N . LYS B 1 49 ? 4.32 5.754 -7.223 1 76.12 49 LYS B N 1
ATOM 1842 C CA . LYS B 1 49 ? 3.639 4.473 -7.059 1 76.12 49 LYS B CA 1
ATOM 1843 C C . LYS B 1 49 ? 3.713 3.643 -8.336 1 76.12 49 LYS B C 1
ATOM 1845 O O . LYS B 1 49 ? 3.969 2.438 -8.281 1 76.12 49 LYS B O 1
ATOM 1850 N N . TYR B 1 50 ? 3.479 4.402 -9.453 1 83.44 50 TYR B N 1
ATOM 1851 C CA . TYR B 1 50 ? 3.555 3.695 -10.727 1 83.44 50 TYR B CA 1
ATOM 1852 C C . TYR B 1 50 ? 4.934 3.076 -10.93 1 83.44 50 TYR B C 1
ATOM 1854 O O . TYR B 1 50 ? 5.047 1.906 -11.297 1 83.44 50 TYR B O 1
ATOM 1862 N N . LYS B 1 51 ? 5.918 3.838 -10.742 1 83.38 51 LYS B N 1
ATOM 1863 C CA . LYS B 1 51 ? 7.281 3.352 -10.914 1 83.38 51 LYS B CA 1
ATOM 1864 C C . LYS B 1 51 ? 7.57 2.168 -10 1 83.38 51 LYS B C 1
ATOM 1866 O O . LYS B 1 51 ? 8.219 1.203 -10.406 1 83.38 51 LYS B O 1
ATOM 1871 N N . THR B 1 52 ? 7.105 2.242 -8.789 1 78.38 52 THR B N 1
ATOM 1872 C CA . THR B 1 52 ? 7.305 1.164 -7.828 1 78.38 52 THR B CA 1
ATOM 1873 C C . THR B 1 52 ? 6.613 -0.113 -8.297 1 78.38 52 THR B C 1
ATOM 1875 O O . THR B 1 52 ? 7.203 -1.195 -8.258 1 78.38 52 THR B O 1
ATOM 1878 N N . ILE B 1 53 ? 5.41 0.074 -8.766 1 84.25 53 ILE B N 1
ATOM 1879 C CA . ILE B 1 53 ? 4.664 -1.076 -9.258 1 84.25 53 ILE B CA 1
ATOM 1880 C C . ILE B 1 53 ? 5.406 -1.703 -10.438 1 84.25 53 ILE B C 1
ATOM 1882 O O . ILE B 1 53 ? 5.559 -2.926 -10.5 1 84.25 53 ILE B O 1
ATOM 1886 N N . PHE B 1 54 ? 5.875 -0.839 -11.32 1 89.25 54 PHE B N 1
ATOM 1887 C CA . PHE B 1 54 ? 6.566 -1.312 -12.516 1 89.25 54 PHE B CA 1
ATOM 1888 C C . PHE B 1 54 ? 7.84 -2.062 -12.141 1 89.25 54 PHE B C 1
ATOM 1890 O O . PHE B 1 54 ? 8.062 -3.184 -12.609 1 89.25 54 PHE B O 1
ATOM 1897 N N . ILE B 1 55 ? 8.641 -1.534 -11.32 1 88.31 55 ILE B N 1
ATOM 1898 C CA . ILE B 1 55 ? 9.906 -2.137 -10.922 1 88.31 55 ILE B CA 1
ATOM 1899 C C . ILE B 1 55 ? 9.648 -3.451 -10.188 1 88.31 55 ILE B C 1
ATOM 1901 O O . ILE B 1 55 ? 10.297 -4.461 -10.469 1 88.31 55 ILE B O 1
ATOM 1905 N N . LEU B 1 56 ? 8.703 -3.436 -9.281 1 85.12 56 LEU B N 1
ATOM 1906 C CA . LEU B 1 56 ? 8.406 -4.637 -8.516 1 85.12 56 LEU B CA 1
ATOM 1907 C C . LEU B 1 56 ? 7.816 -5.727 -9.406 1 85.12 56 LEU B C 1
ATOM 1909 O O . LEU B 1 56 ? 8.039 -6.914 -9.172 1 85.12 56 LEU B O 1
ATOM 1913 N N . SER B 1 57 ? 7.062 -5.305 -10.445 1 91.69 57 SER B N 1
ATOM 1914 C CA . SER B 1 57 ? 6.559 -6.281 -11.406 1 91.69 57 SER B CA 1
ATOM 1915 C C . SER B 1 57 ? 7.699 -6.957 -12.164 1 91.69 57 SER B C 1
ATOM 1917 O O . SER B 1 57 ? 7.637 -8.148 -12.453 1 91.69 57 SER B O 1
ATOM 1919 N N . ILE B 1 58 ? 8.695 -6.199 -12.492 1 93.44 58 ILE B N 1
ATOM 1920 C CA . ILE B 1 58 ? 9.867 -6.746 -13.172 1 93.44 58 ILE B CA 1
ATOM 1921 C C . ILE B 1 58 ? 10.586 -7.727 -12.25 1 93.44 58 ILE B C 1
ATOM 1923 O O . ILE B 1 58 ? 10.953 -8.828 -12.664 1 93.44 58 ILE B O 1
ATOM 1927 N N . VAL B 1 59 ? 10.797 -7.355 -11.031 1 90.38 59 VAL B N 1
ATOM 1928 C CA . VAL B 1 59 ? 11.43 -8.219 -10.047 1 90.38 59 VAL B CA 1
ATOM 1929 C C . VAL B 1 59 ? 10.625 -9.516 -9.906 1 90.38 59 VAL B C 1
ATOM 1931 O O . VAL B 1 59 ? 11.203 -10.609 -9.898 1 90.38 59 VAL B O 1
ATOM 1934 N N . HIS B 1 60 ? 9.344 -9.367 -9.781 1 91.44 60 HIS B N 1
ATOM 1935 C CA . HIS B 1 60 ? 8.438 -10.516 -9.695 1 91.44 60 HIS B CA 1
ATOM 1936 C C . HIS B 1 60 ? 8.578 -11.422 -10.906 1 91.44 60 HIS B C 1
ATOM 1938 O O . HIS B 1 60 ? 8.656 -12.641 -10.773 1 91.44 60 HIS B O 1
ATOM 1944 N N . ALA B 1 61 ? 8.664 -10.82 -12.094 1 95.69 61 ALA B N 1
ATOM 1945 C CA . ALA B 1 61 ? 8.789 -11.578 -13.336 1 95.69 61 ALA B CA 1
ATOM 1946 C C . ALA B 1 61 ? 10.117 -12.32 -13.398 1 95.69 61 ALA B C 1
ATOM 1948 O O . ALA B 1 61 ? 10.164 -13.484 -13.805 1 95.69 61 ALA B O 1
ATOM 1949 N N . ILE B 1 62 ? 11.125 -11.672 -13.039 1 95.62 62 ILE B N 1
ATOM 1950 C CA . ILE B 1 62 ? 12.445 -12.297 -13.031 1 95.62 62 ILE B CA 1
ATOM 1951 C C . ILE B 1 62 ? 12.422 -13.523 -12.117 1 95.62 62 ILE B C 1
ATOM 1953 O O . ILE B 1 62 ? 12.969 -14.578 -12.469 1 95.62 62 ILE B O 1
ATOM 1957 N N . GLY B 1 63 ? 11.82 -13.383 -10.977 1 93 63 GLY B N 1
ATOM 1958 C CA . GLY B 1 63 ? 11.688 -14.523 -10.078 1 93 63 GLY B CA 1
ATOM 1959 C C . GLY B 1 63 ? 10.984 -15.703 -10.711 1 93 63 GLY B C 1
ATOM 1960 O O . GLY B 1 63 ? 11.469 -16.828 -10.641 1 93 63 GLY B O 1
ATOM 1961 N N . ASN B 1 64 ? 9.891 -15.438 -11.32 1 93.56 64 ASN B N 1
ATOM 1962 C CA . ASN B 1 64 ? 9.125 -16.484 -11.984 1 93.56 64 ASN B CA 1
ATOM 1963 C C . ASN B 1 64 ? 9.93 -17.125 -13.117 1 93.56 64 ASN B C 1
ATOM 1965 O O . ASN B 1 64 ? 9.898 -18.344 -13.297 1 93.56 64 ASN B O 1
ATOM 1969 N N . ILE B 1 65 ? 10.602 -16.359 -13.883 1 94.25 65 ILE B N 1
ATOM 1970 C CA . ILE B 1 65 ? 11.383 -16.844 -15.016 1 94.25 65 ILE B CA 1
ATOM 1971 C C . ILE B 1 65 ? 12.516 -17.734 -14.508 1 94.25 65 ILE B C 1
ATOM 1973 O O . ILE B 1 65 ? 12.797 -18.781 -15.102 1 94.25 65 ILE B O 1
ATOM 1977 N N . LEU B 1 66 ? 13.109 -17.375 -13.453 1 92.19 66 LEU B N 1
ATOM 1978 C CA . LEU B 1 66 ? 14.188 -18.172 -12.883 1 92.19 66 LEU B CA 1
ATOM 1979 C C . LEU B 1 66 ? 13.68 -19.562 -12.492 1 92.19 66 LEU B C 1
ATOM 1981 O O . LEU B 1 66 ? 14.328 -20.562 -12.781 1 92.19 66 LEU B O 1
ATOM 1985 N N . VAL B 1 67 ? 12.555 -19.609 -11.836 1 89.75 67 VAL B N 1
ATOM 1986 C CA . VAL B 1 67 ? 11.992 -20.875 -11.398 1 89.75 67 VAL B CA 1
ATOM 1987 C C . VAL B 1 67 ? 11.594 -21.719 -12.609 1 89.75 67 VAL B C 1
ATOM 1989 O O . VAL B 1 67 ? 11.828 -22.922 -12.648 1 89.75 67 VAL B O 1
ATOM 1992 N N . ALA B 1 68 ? 11.023 -21.062 -13.562 1 90.38 68 ALA B N 1
ATOM 1993 C CA . ALA B 1 68 ? 10.641 -21.766 -14.789 1 90.38 68 ALA B CA 1
ATOM 1994 C C . ALA B 1 68 ? 11.859 -22.344 -15.492 1 90.38 68 ALA B C 1
ATOM 1996 O O . ALA B 1 68 ? 11.836 -23.5 -15.922 1 90.38 68 ALA B O 1
ATOM 1997 N N . VAL B 1 69 ? 12.914 -21.641 -15.633 1 89.75 69 VAL B N 1
ATOM 1998 C CA . VAL B 1 69 ? 14.148 -22.078 -16.281 1 89.75 69 VAL B CA 1
ATOM 1999 C C . VAL B 1 69 ? 14.75 -23.25 -15.508 1 89.75 69 VAL B C 1
ATOM 2001 O O . VAL B 1 69 ? 15.242 -24.203 -16.094 1 89.75 69 VAL B O 1
ATOM 2004 N N . ALA B 1 70 ? 14.727 -23.156 -14.211 1 86.5 70 ALA B N 1
ATOM 2005 C CA . ALA B 1 70 ? 15.242 -24.219 -13.367 1 86.5 70 ALA B CA 1
ATOM 2006 C C . ALA B 1 70 ? 14.516 -25.547 -13.656 1 86.5 70 ALA B C 1
ATOM 2008 O O . ALA B 1 70 ? 15.117 -26.609 -13.578 1 86.5 70 ALA B O 1
ATOM 2009 N N . SER B 1 71 ? 13.273 -25.422 -13.906 1 83.38 71 SER B N 1
ATOM 2010 C CA . SER B 1 71 ? 12.469 -26.625 -14.148 1 83.38 71 SER B CA 1
ATOM 2011 C C . SER B 1 71 ? 12.711 -27.172 -15.547 1 83.38 71 SER B C 1
ATOM 2013 O O . SER B 1 71 ? 12.453 -28.344 -15.812 1 83.38 71 SER B O 1
ATOM 2015 N N . PHE B 1 72 ? 13.102 -26.344 -16.469 1 80.88 72 PHE B N 1
ATOM 2016 C CA . PHE B 1 72 ? 13.312 -26.719 -17.875 1 80.88 72 PHE B CA 1
ATOM 2017 C C . PHE B 1 72 ? 14.688 -27.344 -18.062 1 80.88 72 PHE B C 1
ATOM 2019 O O . PHE B 1 72 ? 14.852 -28.266 -18.859 1 80.88 72 PHE B O 1
ATOM 2026 N N . VAL B 1 73 ? 15.672 -26.703 -17.438 1 76.5 73 VAL B N 1
ATOM 2027 C CA . VAL B 1 73 ? 17.047 -27.125 -17.734 1 76.5 73 VAL B CA 1
ATOM 2028 C C . VAL B 1 73 ? 17.453 -28.266 -16.812 1 76.5 73 VAL B C 1
ATOM 2030 O O . VAL B 1 73 ? 17.859 -28.047 -15.672 1 76.5 73 VAL B O 1
ATOM 2033 N N . THR B 1 74 ? 17.125 -29.453 -17.141 1 67.12 74 THR B N 1
ATOM 2034 C CA . THR B 1 74 ? 17.438 -30.656 -16.391 1 67.12 74 THR B CA 1
ATOM 2035 C C . THR B 1 74 ? 18.938 -30.969 -16.469 1 67.12 74 THR B C 1
ATOM 2037 O O . THR B 1 74 ? 19.438 -31.766 -15.672 1 67.12 74 THR B O 1
ATOM 2040 N N . SER B 1 75 ? 19.484 -30.328 -17.391 1 68.69 75 SER B N 1
ATOM 2041 C CA . SER B 1 75 ? 20.906 -30.625 -17.562 1 68.69 75 SER B CA 1
ATOM 2042 C C . SER B 1 75 ? 21.75 -29.938 -16.5 1 68.69 75 SER B C 1
ATOM 2044 O O . SER B 1 75 ? 22.938 -30.234 -16.359 1 68.69 75 SER B O 1
ATOM 2046 N N . ILE B 1 76 ? 21.172 -29.062 -15.883 1 66.56 76 ILE B N 1
ATOM 2047 C CA . ILE B 1 76 ? 21.922 -28.312 -14.883 1 66.56 76 ILE B CA 1
ATOM 2048 C C . ILE B 1 76 ? 21.984 -29.125 -13.586 1 66.56 76 ILE B C 1
ATOM 2050 O O . ILE B 1 76 ? 21.094 -29.922 -13.297 1 66.56 76 ILE B O 1
ATOM 2054 N N . SER B 1 77 ? 23.172 -29.016 -12.883 1 77.88 77 SER B N 1
ATOM 2055 C CA . SER B 1 77 ? 23.344 -29.719 -11.617 1 77.88 77 SER B CA 1
ATOM 2056 C C . SER B 1 77 ? 22.188 -29.453 -10.672 1 77.88 77 SER B C 1
ATOM 2058 O O . SER B 1 77 ? 21.547 -28.391 -10.734 1 77.88 77 SER B O 1
ATOM 2060 N N . LEU B 1 78 ? 21.844 -30.453 -10.016 1 79.88 78 LEU B N 1
ATOM 2061 C CA . LEU B 1 78 ? 20.766 -30.391 -9.031 1 79.88 78 LEU B CA 1
ATOM 2062 C C . LEU B 1 78 ? 20.969 -29.219 -8.078 1 79.88 78 LEU B C 1
ATOM 2064 O O . LEU B 1 78 ? 20.016 -28.578 -7.66 1 79.88 78 LEU B O 1
ATOM 2068 N N . ASN B 1 79 ? 22.234 -28.969 -7.852 1 80.56 79 ASN B N 1
ATOM 2069 C CA . ASN B 1 79 ? 22.531 -27.859 -6.945 1 80.56 79 ASN B CA 1
ATOM 2070 C C . ASN B 1 79 ? 22.141 -26.516 -7.551 1 80.56 79 ASN B C 1
ATOM 2072 O O . ASN B 1 79 ? 21.594 -25.656 -6.855 1 80.56 79 ASN B O 1
ATOM 2076 N N . PHE B 1 80 ? 22.406 -26.391 -8.781 1 81.56 80 PHE B N 1
ATOM 2077 C CA . PHE B 1 80 ? 22.078 -25.141 -9.469 1 81.56 80 PHE B CA 1
ATOM 2078 C C . PHE B 1 80 ? 20.562 -25 -9.609 1 81.56 80 PHE B C 1
ATOM 2080 O O . PHE B 1 80 ? 20.031 -23.891 -9.461 1 81.56 80 PHE B O 1
ATOM 2087 N N . GLN B 1 81 ? 19.922 -26.078 -9.82 1 82.69 81 GLN B N 1
ATOM 2088 C CA . GLN B 1 81 ? 18.469 -26.047 -9.914 1 82.69 81 GLN B CA 1
ATOM 2089 C C . GLN B 1 81 ? 17.844 -25.594 -8.602 1 82.69 81 GLN B C 1
ATOM 2091 O O . GLN B 1 81 ? 16.922 -24.766 -8.609 1 82.69 81 GLN B O 1
ATOM 2096 N N . ARG B 1 82 ? 18.391 -26.062 -7.551 1 83.12 82 ARG B N 1
ATOM 2097 C CA . ARG B 1 82 ? 17.891 -25.688 -6.23 1 83.12 82 ARG B CA 1
ATOM 2098 C C . ARG B 1 82 ? 18.141 -24.219 -5.953 1 83.12 82 ARG B C 1
ATOM 2100 O O . ARG B 1 82 ? 17.266 -23.516 -5.441 1 83.12 82 ARG B O 1
ATOM 2107 N N . LEU B 1 83 ? 19.266 -23.781 -6.34 1 84 83 LEU B N 1
ATOM 2108 C CA . LEU B 1 83 ? 19.625 -22.391 -6.109 1 84 83 LEU B CA 1
ATOM 2109 C C . LEU B 1 83 ? 18.703 -21.469 -6.902 1 84 83 LEU B C 1
ATOM 2111 O O . LEU B 1 83 ? 18.203 -20.469 -6.367 1 84 83 LEU B O 1
ATOM 2115 N N . PHE B 1 84 ? 18.5 -21.766 -8.148 1 86.19 84 PHE B N 1
ATOM 2116 C CA . PHE B 1 84 ? 17.641 -20.953 -8.992 1 86.19 84 PHE B CA 1
ATOM 2117 C C . PHE B 1 84 ? 16.219 -20.922 -8.43 1 86.19 84 PHE B C 1
ATOM 2119 O O . PHE B 1 84 ? 15.562 -19.875 -8.461 1 86.19 84 PHE B O 1
ATOM 2126 N N . THR B 1 85 ? 15.781 -22.016 -7.895 1 84.12 85 THR B N 1
ATOM 2127 C CA . THR B 1 85 ? 14.438 -22.109 -7.34 1 84.12 85 THR B CA 1
ATOM 2128 C C . THR B 1 85 ? 14.32 -21.25 -6.086 1 84.12 85 THR B C 1
ATOM 2130 O O . THR B 1 85 ? 13.359 -20.469 -5.941 1 84.12 85 THR B O 1
ATOM 2133 N N . ILE B 1 86 ? 15.336 -21.297 -5.211 1 82.56 86 ILE B N 1
ATOM 2134 C CA . ILE B 1 86 ? 15.305 -20.547 -3.955 1 82.56 86 ILE B CA 1
ATOM 2135 C C . ILE B 1 86 ? 15.352 -19.047 -4.238 1 82.56 86 ILE B C 1
ATOM 2137 O O . ILE B 1 86 ? 14.547 -18.281 -3.699 1 82.56 86 ILE B O 1
ATOM 2141 N N . VAL B 1 87 ? 16.219 -18.688 -5.105 1 86.38 87 VAL B N 1
ATOM 2142 C CA . VAL B 1 87 ? 16.359 -17.266 -5.449 1 86.38 87 VAL B CA 1
ATOM 2143 C C . VAL B 1 87 ? 15.102 -16.781 -6.148 1 86.38 87 VAL B C 1
ATOM 2145 O O . VAL B 1 87 ? 14.625 -15.672 -5.883 1 86.38 87 VAL B O 1
ATOM 2148 N N . GLY B 1 88 ? 14.602 -17.609 -7.09 1 88.44 88 GLY B N 1
ATOM 2149 C CA . GLY B 1 88 ? 13.367 -17.25 -7.777 1 88.44 88 GLY B CA 1
ATOM 2150 C C . GLY B 1 88 ? 12.195 -17.031 -6.836 1 88.44 88 GLY B C 1
ATOM 2151 O O . GLY B 1 88 ? 11.453 -16.062 -6.973 1 88.44 88 GLY B O 1
ATOM 2152 N N . LEU B 1 89 ? 12.125 -17.891 -5.848 1 82 89 LEU B N 1
ATOM 2153 C CA . LEU B 1 89 ? 11.039 -17.781 -4.875 1 82 89 LEU B CA 1
ATOM 2154 C C . LEU B 1 89 ? 11.211 -16.531 -4.012 1 82 89 LEU B C 1
ATOM 2156 O O . LEU B 1 89 ? 10.234 -15.859 -3.684 1 82 89 LEU B O 1
ATOM 2160 N N . LEU B 1 90 ? 12.391 -16.219 -3.643 1 81.56 90 LEU B N 1
ATOM 2161 C CA . LEU B 1 90 ? 12.664 -15.023 -2.852 1 81.56 90 LEU B CA 1
ATOM 2162 C C . LEU B 1 90 ? 12.305 -13.758 -3.627 1 81.56 90 LEU B C 1
ATOM 2164 O O . LEU B 1 90 ? 11.656 -12.859 -3.086 1 81.56 90 LEU B O 1
ATOM 2168 N N . LEU B 1 91 ? 12.719 -13.695 -4.852 1 85.81 91 LEU B N 1
ATOM 2169 C CA . LEU B 1 91 ? 12.422 -12.539 -5.691 1 85.81 91 LEU B CA 1
ATOM 2170 C C . LEU B 1 91 ? 10.914 -12.398 -5.898 1 85.81 91 LEU B C 1
ATOM 2172 O O . LEU B 1 91 ? 10.383 -11.289 -5.832 1 85.81 91 LEU B O 1
ATOM 2176 N N . THR B 1 92 ? 10.211 -13.508 -6.141 1 86.94 92 THR B N 1
ATOM 2177 C CA . THR B 1 92 ? 8.766 -13.484 -6.328 1 86.94 92 THR B CA 1
ATOM 2178 C C . THR B 1 92 ? 8.062 -12.992 -5.062 1 86.94 92 THR B C 1
ATOM 2180 O O . THR B 1 92 ? 7.109 -12.219 -5.137 1 86.94 92 THR B O 1
ATOM 2183 N N . SER B 1 93 ? 8.594 -13.398 -3.906 1 76.75 93 SER B N 1
ATOM 2184 C CA . SER B 1 93 ? 8.008 -12.977 -2.637 1 76.75 93 SER B CA 1
ATOM 2185 C C . SER B 1 93 ? 8.18 -11.477 -2.418 1 76.75 93 SER B C 1
ATOM 2187 O O . SER B 1 93 ? 7.25 -10.805 -1.976 1 76.75 93 SER B O 1
ATOM 2189 N N . ILE B 1 94 ? 9.297 -11 -2.74 1 75.81 94 ILE B N 1
ATOM 2190 C CA . ILE B 1 94 ? 9.586 -9.578 -2.605 1 75.81 94 ILE B CA 1
ATOM 2191 C C . ILE B 1 94 ? 8.719 -8.781 -3.578 1 75.81 94 ILE B C 1
ATOM 2193 O O . ILE B 1 94 ? 8.086 -7.797 -3.193 1 75.81 94 ILE B O 1
ATOM 2197 N N . GLY B 1 95 ? 8.734 -9.211 -4.82 1 81.12 95 GLY B N 1
ATOM 2198 C CA . GLY B 1 95 ? 7.93 -8.539 -5.836 1 81.12 95 GLY B CA 1
ATOM 2199 C C . GLY B 1 95 ? 6.449 -8.508 -5.5 1 81.12 95 GLY B C 1
ATOM 2200 O O . GLY B 1 95 ? 5.844 -7.438 -5.449 1 81.12 95 GLY B O 1
ATOM 2201 N N . ALA B 1 96 ? 5.844 -9.664 -5.168 1 79 96 ALA B N 1
ATOM 2202 C CA . ALA B 1 96 ? 4.418 -9.781 -4.867 1 79 96 ALA B CA 1
ATOM 2203 C C . ALA B 1 96 ? 4.062 -9.023 -3.592 1 79 96 ALA B C 1
ATOM 2205 O O . ALA B 1 96 ? 3.027 -8.359 -3.525 1 79 96 ALA B O 1
ATOM 2206 N N . GLY B 1 97 ? 4.867 -9.148 -2.613 1 68.31 97 GLY B N 1
ATOM 2207 C CA . GLY B 1 97 ? 4.625 -8.484 -1.34 1 68.31 97 GLY B CA 1
ATOM 2208 C C . GLY B 1 97 ? 4.582 -6.977 -1.45 1 68.31 97 GLY B C 1
ATOM 2209 O O . GLY B 1 97 ? 3.787 -6.32 -0.774 1 68.31 97 GLY B O 1
ATOM 2210 N N . GLY B 1 98 ? 5.406 -6.406 -2.248 1 68.94 98 GLY B N 1
ATOM 2211 C CA . GLY B 1 98 ? 5.5 -4.965 -2.391 1 68.94 98 GLY B CA 1
ATOM 2212 C C . GLY B 1 98 ? 4.477 -4.395 -3.355 1 68.94 98 GLY B C 1
ATOM 2213 O O . GLY B 1 98 ? 4.105 -3.223 -3.254 1 68.94 98 GLY B O 1
ATOM 2214 N N . ILE B 1 99 ? 3.998 -5.121 -4.258 1 75.31 99 ILE B N 1
ATOM 2215 C CA . ILE B 1 99 ? 3.145 -4.633 -5.336 1 75.31 99 ILE B CA 1
ATOM 2216 C C . ILE B 1 99 ? 1.74 -4.363 -4.801 1 75.31 99 ILE B C 1
ATOM 2218 O O . ILE B 1 99 ? 1.13 -3.342 -5.125 1 75.31 99 ILE B O 1
ATOM 2222 N N . LYS B 1 100 ? 1.226 -5.188 -3.885 1 70.38 100 LYS B N 1
ATOM 2223 C CA . LYS B 1 100 ? -0.175 -5.164 -3.473 1 70.38 100 LYS B CA 1
ATOM 2224 C C . LYS B 1 100 ? -0.542 -3.822 -2.846 1 70.38 100 LYS B C 1
ATOM 2226 O O . LYS B 1 100 ? -1.496 -3.17 -3.275 1 70.38 100 LYS B O 1
ATOM 2231 N N . PRO B 1 101 ? 0.317 -3.469 -1.869 1 64.69 101 PRO B N 1
ATOM 2232 C CA . PRO B 1 101 ? -0.088 -2.199 -1.261 1 64.69 101 PRO B CA 1
ATOM 2233 C C . PRO B 1 101 ? -0.017 -1.026 -2.238 1 64.69 101 PRO B C 1
ATOM 2235 O O . PRO B 1 101 ? -0.851 -0.12 -2.182 1 64.69 101 PRO B O 1
ATOM 2238 N N . CYS B 1 102 ? 0.878 -1.087 -3.168 1 72.19 102 CYS B N 1
ATOM 2239 C CA . CYS B 1 102 ? 1.063 0.008 -4.113 1 72.19 102 CYS B CA 1
ATOM 2240 C C . CYS B 1 102 ? -0.035 0.009 -5.168 1 72.19 102 CYS B C 1
ATOM 2242 O O . CYS B 1 102 ? -0.527 1.07 -5.559 1 72.19 102 CYS B O 1
ATOM 2244 N N . VAL B 1 103 ? -0.415 -1.146 -5.555 1 79.44 103 VAL B N 1
ATOM 2245 C CA . VAL B 1 103 ? -1.423 -1.255 -6.605 1 79.44 103 VAL B CA 1
ATOM 2246 C C . VAL B 1 103 ? -2.779 -0.809 -6.066 1 79.44 103 VAL B C 1
ATOM 2248 O O . VAL B 1 103 ? -3.539 -0.13 -6.762 1 79.44 103 VAL B O 1
ATOM 2251 N N . SER B 1 104 ? -3.107 -1.214 -4.855 1 74.06 104 SER B N 1
ATOM 2252 C CA . SER B 1 104 ? -4.375 -0.824 -4.242 1 74.06 104 SER B CA 1
ATOM 2253 C C . SER B 1 104 ? -4.469 0.69 -4.082 1 74.06 104 SER B C 1
ATOM 2255 O O . SER B 1 104 ? -5.496 1.29 -4.406 1 74.06 104 SER B O 1
ATOM 2257 N N . SER B 1 105 ? -3.402 1.25 -3.586 1 72.06 105 SER B N 1
ATOM 2258 C CA . SER B 1 105 ? -3.369 2.697 -3.402 1 72.06 105 SER B CA 1
ATOM 2259 C C . SER B 1 105 ? -3.422 3.426 -4.738 1 72.06 105 SER B C 1
ATOM 2261 O O . SER B 1 105 ? -4.137 4.422 -4.883 1 72.06 105 SER B O 1
ATOM 2263 N N . PHE B 1 106 ? -2.646 2.984 -5.676 1 80 106 PHE B N 1
ATOM 2264 C CA . PHE B 1 106 ? -2.637 3.557 -7.016 1 80 106 PHE B CA 1
ATOM 2265 C C . PHE B 1 106 ? -4.027 3.5 -7.637 1 80 106 PHE B C 1
ATOM 2267 O O . PHE B 1 106 ? -4.465 4.457 -8.281 1 80 106 PHE B O 1
ATOM 2274 N N . GLY B 1 107 ? -4.695 2.377 -7.512 1 80.44 107 GLY B N 1
ATOM 2275 C CA . GLY B 1 107 ? -6.059 2.234 -7.996 1 80.44 107 GLY B CA 1
ATOM 2276 C C . GLY B 1 107 ? -7.027 3.215 -7.359 1 80.44 107 GLY B C 1
ATOM 2277 O O . GLY B 1 107 ? -7.855 3.811 -8.047 1 80.44 107 GLY B O 1
ATOM 2278 N N . GLY B 1 108 ? -6.938 3.33 -6.078 1 76.56 108 GLY B N 1
ATOM 2279 C CA . GLY B 1 108 ? -7.793 4.281 -5.387 1 76.56 108 GLY B CA 1
ATOM 2280 C C . GLY B 1 108 ? -7.582 5.715 -5.848 1 76.56 108 GLY B C 1
ATOM 2281 O O . GLY B 1 108 ? -8.531 6.5 -5.895 1 76.56 108 GLY B O 1
ATOM 2282 N N . ASP B 1 109 ? -6.398 6.016 -6.207 1 75.62 109 ASP B N 1
ATOM 2283 C CA . ASP B 1 109 ? -6.023 7.375 -6.582 1 75.62 109 ASP B CA 1
ATOM 2284 C C . ASP B 1 109 ? -6.586 7.746 -7.949 1 75.62 109 ASP B C 1
ATOM 2286 O O . ASP B 1 109 ? -6.516 8.906 -8.359 1 75.62 109 ASP B O 1
ATOM 2290 N N . GLN B 1 110 ? -7.121 6.73 -8.594 1 79.31 110 GLN B N 1
ATOM 2291 C CA . GLN B 1 110 ? -7.668 7.008 -9.914 1 79.31 110 GLN B CA 1
ATOM 2292 C C . GLN B 1 110 ? -8.992 7.754 -9.812 1 79.31 110 GLN B C 1
ATOM 2294 O O . GLN B 1 110 ? -9.492 8.281 -10.812 1 79.31 110 GLN B O 1
ATOM 2299 N N . PHE B 1 111 ? -9.523 7.852 -8.586 1 75.94 111 PHE B N 1
ATOM 2300 C CA . PHE B 1 111 ? -10.859 8.398 -8.398 1 75.94 111 PHE B CA 1
ATOM 2301 C C . PHE B 1 111 ? -10.805 9.695 -7.602 1 75.94 111 PHE B C 1
ATOM 2303 O O . PHE B 1 111 ? -10 9.828 -6.68 1 75.94 111 PHE B O 1
ATOM 2310 N N . VAL B 1 112 ? -11.648 10.539 -8.094 1 74.44 112 VAL B N 1
ATOM 2311 C CA . VAL B 1 112 ? -11.766 11.812 -7.387 1 74.44 112 VAL B CA 1
ATOM 2312 C C . VAL B 1 112 ? -12.859 11.711 -6.328 1 74.44 112 VAL B C 1
ATOM 2314 O O . VAL B 1 112 ? -14.039 11.57 -6.656 1 74.44 112 VAL B O 1
ATOM 2317 N N . VAL B 1 113 ? -12.422 11.789 -5.094 1 65.25 113 VAL B N 1
ATOM 2318 C CA . VAL B 1 113 ? -13.391 11.727 -4.008 1 65.25 113 VAL B CA 1
ATOM 2319 C C . VAL B 1 113 ? -13.656 13.125 -3.469 1 65.25 113 VAL B C 1
ATOM 2321 O O . VAL B 1 113 ? -12.758 13.969 -3.441 1 65.25 113 VAL B O 1
ATOM 2324 N N . PRO B 1 114 ? -15 13.32 -3.168 1 65.94 114 PRO B N 1
ATOM 2325 C CA . PRO B 1 114 ? -16.109 12.383 -2.98 1 65.94 114 PRO B CA 1
ATOM 2326 C C . PRO B 1 114 ? -16.922 12.18 -4.254 1 65.94 114 PRO B C 1
ATOM 2328 O O . PRO B 1 114 ? -17.844 11.344 -4.277 1 65.94 114 PRO B O 1
ATOM 2331 N N . ASP B 1 115 ? -16.703 12.789 -5.281 1 73.19 115 ASP B N 1
ATOM 2332 C CA . ASP B 1 115 ? -17.531 12.781 -6.488 1 73.19 115 ASP B CA 1
ATOM 2333 C C . ASP B 1 115 ? -17.641 11.367 -7.055 1 73.19 115 ASP B C 1
ATOM 2335 O O . ASP B 1 115 ? -18.672 11.023 -7.656 1 73.19 115 ASP B O 1
ATOM 2339 N N . GLN B 1 116 ? -16.688 10.57 -6.895 1 79.5 116 GLN B N 1
ATOM 2340 C CA . GLN B 1 116 ? -16.672 9.227 -7.469 1 79.5 116 GLN B CA 1
ATOM 2341 C C . GLN B 1 116 ? -16.578 8.164 -6.375 1 79.5 116 GLN B C 1
ATOM 2343 O O . GLN B 1 116 ? -15.922 7.137 -6.555 1 79.5 116 GLN B O 1
ATOM 2348 N N . GLU B 1 117 ? -17.188 8.477 -5.328 1 72 117 GLU B N 1
ATOM 2349 C CA . GLU B 1 117 ? -17.141 7.562 -4.195 1 72 117 GLU B CA 1
ATOM 2350 C C . GLU B 1 117 ? -17.734 6.199 -4.555 1 72 117 GLU B C 1
ATOM 2352 O O . GLU B 1 117 ? -17.172 5.16 -4.176 1 72 117 GLU B O 1
ATOM 2357 N N . ASP B 1 118 ? -18.812 6.246 -5.23 1 75.31 118 ASP B N 1
ATOM 2358 C CA . ASP B 1 118 ? -19.438 4.988 -5.633 1 75.31 118 ASP B CA 1
ATOM 2359 C C . ASP B 1 118 ? -18.531 4.207 -6.582 1 75.31 118 ASP B C 1
ATOM 2361 O O . ASP B 1 118 ? -18.438 2.98 -6.488 1 75.31 118 ASP B O 1
ATOM 2365 N N . HIS B 1 119 ? -17.875 4.922 -7.48 1 80.19 119 HIS B N 1
ATOM 2366 C CA . HIS B 1 119 ? -16.938 4.281 -8.391 1 80.19 119 HIS B CA 1
ATOM 2367 C C . HIS B 1 119 ? -15.758 3.678 -7.621 1 80.19 119 HIS B C 1
ATOM 2369 O O . HIS B 1 119 ? -15.289 2.586 -7.953 1 80.19 119 HIS B O 1
ATOM 2375 N N . LEU B 1 120 ? -15.328 4.367 -6.668 1 78.38 120 LEU B N 1
ATOM 2376 C CA . LEU B 1 120 ? -14.234 3.893 -5.828 1 78.38 120 LEU B CA 1
ATOM 2377 C C . LEU B 1 120 ? -14.633 2.621 -5.086 1 78.38 120 LEU B C 1
ATOM 2379 O O . LEU B 1 120 ? -13.859 1.658 -5.043 1 78.38 120 LEU B O 1
ATOM 2383 N N . ARG B 1 121 ? -15.836 2.609 -4.633 1 72.19 121 ARG B N 1
ATOM 2384 C CA . ARG B 1 121 ? -16.328 1.427 -3.939 1 72.19 121 ARG B CA 1
ATOM 2385 C C . ARG B 1 121 ? -16.406 0.228 -4.879 1 72.19 121 ARG B C 1
ATOM 2387 O O . ARG B 1 121 ? -16.031 -0.884 -4.504 1 72.19 121 ARG B O 1
ATOM 2394 N N . LYS B 1 122 ? -16.922 0.521 -5.996 1 78.12 122 LYS B N 1
ATOM 2395 C CA . LYS B 1 122 ? -17 -0.545 -6.992 1 78.12 122 LYS B CA 1
ATOM 2396 C C . LYS B 1 122 ? -15.609 -1.062 -7.355 1 78.12 122 LYS B C 1
ATOM 2398 O O . LYS B 1 122 ? -15.414 -2.268 -7.523 1 78.12 122 LYS B O 1
ATOM 2403 N N . PHE B 1 123 ? -14.719 -0.164 -7.473 1 82.06 123 PHE B N 1
ATOM 2404 C CA . PHE B 1 123 ? -13.344 -0.549 -7.789 1 82.06 123 PHE B CA 1
ATOM 2405 C C . PHE B 1 123 ? -12.805 -1.519 -6.75 1 82.06 123 PHE B C 1
ATOM 2407 O O . PHE B 1 123 ? -12.273 -2.576 -7.094 1 82.06 123 PHE B O 1
ATOM 2414 N N . PHE B 1 124 ? -12.969 -1.234 -5.547 1 72.56 124 PHE B N 1
ATOM 2415 C CA . PHE B 1 124 ? -12.391 -2.082 -4.512 1 72.56 124 PHE B CA 1
ATOM 2416 C C . PHE B 1 124 ? -13.102 -3.426 -4.445 1 72.56 124 PHE B C 1
ATOM 2418 O O . PHE B 1 124 ? -12.477 -4.457 -4.188 1 72.56 124 PHE B O 1
ATOM 2425 N N . SER B 1 125 ? -14.328 -3.396 -4.676 1 74.62 125 SER B N 1
ATOM 2426 C CA . SER B 1 125 ? -15.07 -4.656 -4.727 1 74.62 125 SER B CA 1
ATOM 2427 C C . SER B 1 125 ? -14.523 -5.566 -5.82 1 74.62 125 SER B C 1
ATOM 2429 O O . SER B 1 125 ? -14.25 -6.746 -5.578 1 74.62 125 SER B O 1
ATOM 2431 N N . VAL B 1 126 ? -14.383 -4.996 -6.988 1 80.31 126 VAL B N 1
ATOM 2432 C CA . VAL B 1 126 ? -13.883 -5.77 -8.125 1 80.31 126 VAL B CA 1
ATOM 2433 C C . VAL B 1 126 ? -12.43 -6.16 -7.883 1 80.31 126 VAL B C 1
ATOM 2435 O O . VAL B 1 126 ? -12.016 -7.27 -8.227 1 80.31 126 VAL B O 1
ATOM 2438 N N . PHE B 1 127 ? -11.727 -5.277 -7.316 1 81.62 127 PHE B N 1
ATOM 2439 C CA . PHE B 1 127 ? -10.32 -5.504 -7.02 1 81.62 127 PHE B CA 1
ATOM 2440 C C . PHE B 1 127 ? -10.148 -6.707 -6.098 1 81.62 127 PHE B C 1
ATOM 2442 O O . PHE B 1 127 ? -9.352 -7.602 -6.383 1 81.62 127 PHE B O 1
ATOM 2449 N N . TYR B 1 128 ? -10.891 -6.832 -5.133 1 70.88 128 TYR B N 1
ATOM 2450 C CA . TYR B 1 128 ? -10.781 -7.926 -4.176 1 70.88 128 TYR B CA 1
ATOM 2451 C C . TYR B 1 128 ? -11.281 -9.234 -4.777 1 70.88 128 TYR B C 1
ATOM 2453 O O . TYR B 1 128 ? -10.742 -10.305 -4.496 1 70.88 128 TYR B O 1
ATOM 2461 N N . PHE B 1 129 ? -12.32 -9.102 -5.523 1 78.5 129 PHE B N 1
ATOM 2462 C CA . PHE B 1 129 ? -12.789 -10.281 -6.238 1 78.5 129 PHE B CA 1
ATOM 2463 C C . PHE B 1 129 ? -11.695 -10.828 -7.152 1 78.5 129 PHE B C 1
ATOM 2465 O O . PHE B 1 129 ? -11.492 -12.039 -7.227 1 78.5 129 PHE B O 1
ATOM 2472 N N . THR B 1 130 ? -11.008 -9.945 -7.805 1 83.94 130 THR B N 1
ATOM 2473 C CA . THR B 1 130 ? -9.961 -10.312 -8.75 1 83.94 130 THR B CA 1
ATOM 2474 C C . THR B 1 130 ? -8.797 -10.984 -8.031 1 83.94 130 THR B C 1
ATOM 2476 O O . THR B 1 130 ? -8.242 -11.969 -8.523 1 83.94 130 THR B O 1
ATOM 2479 N N . ILE B 1 131 ? -8.438 -10.484 -6.945 1 76.06 131 ILE B N 1
ATOM 2480 C CA . ILE B 1 131 ? -7.359 -11.07 -6.148 1 76.06 131 ILE B CA 1
ATOM 2481 C C . ILE B 1 131 ? -7.703 -12.516 -5.797 1 76.06 131 ILE B C 1
ATOM 2483 O O . ILE B 1 131 ? -6.879 -13.414 -5.98 1 76.06 131 ILE B O 1
ATOM 2487 N N . ASN B 1 132 ? -8.938 -12.742 -5.375 1 73.81 132 ASN B N 1
ATOM 2488 C CA . ASN B 1 132 ? -9.383 -14.07 -4.98 1 73.81 132 ASN B CA 1
ATOM 2489 C C . ASN B 1 132 ? -9.5 -15 -6.188 1 73.81 132 ASN B C 1
ATOM 2491 O O . ASN B 1 132 ? -9.148 -16.188 -6.102 1 73.81 132 ASN B O 1
ATOM 2495 N N . ALA B 1 133 ? -10.039 -14.469 -7.188 1 83.75 133 ALA B N 1
ATOM 2496 C CA . ALA B 1 133 ? -10.172 -15.258 -8.406 1 83.75 133 ALA B CA 1
ATOM 2497 C C . ALA B 1 133 ? -8.805 -15.727 -8.906 1 83.75 133 ALA B C 1
ATOM 2499 O O . ALA B 1 133 ? -8.641 -16.891 -9.297 1 83.75 133 ALA B O 1
ATOM 2500 N N . GLY B 1 134 ? -7.852 -14.844 -8.938 1 85 134 GLY B N 1
ATOM 2501 C CA . GLY B 1 134 ? -6.5 -15.195 -9.344 1 85 134 GLY B CA 1
ATOM 2502 C C . GLY B 1 134 ? -5.898 -16.312 -8.508 1 85 134 GLY B C 1
ATOM 2503 O O . GLY B 1 134 ? -5.34 -17.266 -9.047 1 85 134 GLY B O 1
ATOM 2504 N N . SER B 1 135 ? -6.035 -16.156 -7.211 1 81.12 135 SER B N 1
ATOM 2505 C CA . SER B 1 135 ? -5.5 -17.172 -6.309 1 81.12 135 SER B CA 1
ATOM 2506 C C . SER B 1 135 ? -6.227 -18.5 -6.473 1 81.12 135 SER B C 1
ATOM 2508 O O . SER B 1 135 ? -5.598 -19.562 -6.512 1 81.12 135 SER B O 1
ATOM 2510 N N . LEU B 1 136 ? -7.52 -18.453 -6.559 1 80.44 136 LEU B N 1
ATOM 2511 C CA . LEU B 1 136 ? -8.336 -19.656 -6.684 1 80.44 136 LEU B CA 1
ATOM 2512 C C . LEU B 1 136 ? -8.023 -20.391 -7.984 1 80.44 136 LEU B C 1
ATOM 2514 O O . LEU B 1 136 ? -7.805 -21.594 -7.984 1 80.44 136 LEU B O 1
ATOM 2518 N N . LEU B 1 137 ? -8.023 -19.656 -9.086 1 88.94 137 LEU B N 1
ATOM 2519 C CA . LEU B 1 137 ? -7.758 -20.266 -10.383 1 88.94 137 LEU B CA 1
ATOM 2520 C C . LEU B 1 137 ? -6.355 -20.859 -10.43 1 88.94 137 LEU B C 1
ATOM 2522 O O . LEU B 1 137 ? -6.16 -21.938 -10.984 1 88.94 137 LEU B O 1
ATOM 2526 N N . SER B 1 138 ? -5.441 -20.141 -9.914 1 88.94 138 SER B N 1
ATOM 2527 C CA . SER B 1 138 ? -4.07 -20.641 -9.898 1 88.94 138 SER B CA 1
ATOM 2528 C C . SER B 1 138 ? -3.965 -21.953 -9.117 1 88.94 138 SER B C 1
ATOM 2530 O O . SER B 1 138 ? -3.326 -22.906 -9.562 1 88.94 138 SER B O 1
ATOM 2532 N N . THR B 1 139 ? -4.57 -22.062 -7.961 1 81 139 THR B N 1
ATOM 2533 C CA . THR B 1 139 ? -4.5 -23.219 -7.066 1 81 139 THR B CA 1
ATOM 2534 C C . THR B 1 139 ? -5.102 -24.453 -7.734 1 81 139 THR B C 1
ATOM 2536 O O . THR B 1 139 ? -4.656 -25.562 -7.484 1 81 139 THR B O 1
ATOM 2539 N N . PHE B 1 140 ? -6.008 -24.25 -8.617 1 85.69 140 PHE B N 1
ATOM 2540 C CA . PHE B 1 140 ? -6.645 -25.375 -9.273 1 85.69 140 PHE B CA 1
ATOM 2541 C C . PHE B 1 140 ? -5.941 -25.703 -10.594 1 85.69 140 PHE B C 1
ATOM 2543 O O . PHE B 1 140 ? -5.73 -26.875 -10.914 1 85.69 140 PHE B O 1
ATOM 2550 N N . ILE B 1 141 ? -5.566 -24.703 -11.305 1 87.31 141 ILE B N 1
ATOM 2551 C CA . ILE B 1 141 ? -5.043 -24.891 -12.656 1 87.31 141 ILE B CA 1
ATOM 2552 C C . ILE B 1 141 ? -3.605 -25.391 -12.586 1 87.31 141 ILE B C 1
ATOM 2554 O O . ILE B 1 141 ? -3.229 -26.297 -13.336 1 87.31 141 ILE B O 1
ATOM 2558 N N . THR B 1 142 ? -2.824 -24.875 -11.742 1 86.38 142 THR B N 1
ATOM 2559 C CA . THR B 1 142 ? -1.396 -25.172 -11.719 1 86.38 142 THR B CA 1
ATOM 2560 C C . THR B 1 142 ? -1.158 -26.641 -11.422 1 86.38 142 THR B C 1
ATOM 2562 O O . THR B 1 142 ? -0.404 -27.312 -12.125 1 86.38 142 THR B O 1
ATOM 2565 N N . PRO B 1 143 ? -1.829 -27.188 -10.359 1 82.69 143 PRO B N 1
ATOM 2566 C CA . PRO B 1 143 ? -1.634 -28.625 -10.141 1 82.69 143 PRO B CA 1
ATOM 2567 C C . PRO B 1 143 ? -2.1 -29.469 -11.312 1 82.69 143 PRO B C 1
ATOM 2569 O O . PRO B 1 143 ? -1.504 -30.516 -11.602 1 82.69 143 PRO B O 1
ATOM 2572 N N . GLU B 1 144 ? -3.119 -29.109 -11.961 1 85.56 144 GLU B N 1
ATOM 2573 C CA . GLU B 1 144 ? -3.627 -29.844 -13.117 1 85.56 144 GLU B CA 1
ATOM 2574 C C . GLU B 1 144 ? -2.625 -29.812 -14.273 1 85.56 144 GLU B C 1
ATOM 2576 O O . GLU B 1 144 ? -2.465 -30.812 -14.984 1 85.56 144 GLU B O 1
ATOM 2581 N N . LEU B 1 145 ? -1.952 -28.734 -14.469 1 84.56 145 LEU B N 1
ATOM 2582 C CA . LEU B 1 145 ? -0.937 -28.609 -15.508 1 84.56 145 LEU B CA 1
ATOM 2583 C C . LEU B 1 145 ? 0.272 -29.484 -15.188 1 84.56 145 LEU B C 1
ATOM 2585 O O . LEU B 1 145 ? 0.899 -30.047 -16.094 1 84.56 145 LEU B O 1
ATOM 2589 N N . ARG B 1 146 ? 0.538 -29.609 -13.992 1 82.19 146 ARG B N 1
ATOM 2590 C CA . ARG B 1 146 ? 1.675 -30.422 -13.562 1 82.19 146 ARG B CA 1
ATOM 2591 C C . ARG B 1 146 ? 1.374 -31.906 -13.711 1 82.19 146 ARG B C 1
ATOM 2593 O O . ARG B 1 146 ? 2.207 -32.656 -14.211 1 82.19 146 ARG B O 1
ATOM 2600 N N . LYS B 1 147 ? 0.257 -32.375 -13.359 1 82.75 147 LYS B N 1
ATOM 2601 C CA . LYS B 1 147 ? -0.075 -33.812 -13.258 1 82.75 147 LYS B CA 1
ATOM 2602 C C . LYS B 1 147 ? -0.624 -34.344 -14.578 1 82.75 147 LYS B C 1
ATOM 2604 O O . LYS B 1 147 ? -0.307 -35.469 -14.977 1 82.75 147 LYS B O 1
ATOM 2609 N N . SER B 1 148 ? -1.433 -33.594 -15.297 1 79.12 148 SER B N 1
ATOM 2610 C CA . SER B 1 148 ? -2.195 -34.094 -16.438 1 79.12 148 SER B CA 1
ATOM 2611 C C . SER B 1 148 ? -1.387 -34.031 -17.719 1 79.12 148 SER B C 1
ATOM 2613 O O . SER B 1 148 ? -1.723 -34.688 -18.703 1 79.12 148 SER B O 1
ATOM 2615 N N . VAL B 1 149 ? -0.43 -33.219 -17.719 1 74.19 149 VAL B N 1
ATOM 2616 C CA . VAL B 1 149 ? 0.348 -33.062 -18.938 1 74.19 149 VAL B CA 1
ATOM 2617 C C . VAL B 1 149 ? 1.736 -33.656 -18.75 1 74.19 149 VAL B C 1
ATOM 2619 O O . VAL B 1 149 ? 2.32 -33.594 -17.672 1 74.19 149 VAL B O 1
ATOM 2622 N N . GLN B 1 150 ? 2.125 -34.625 -19.594 1 75.06 150 GLN B N 1
ATOM 2623 C CA . GLN B 1 150 ? 3.473 -35.188 -19.578 1 75.06 150 GLN B CA 1
ATOM 2624 C C . GLN B 1 150 ? 4.418 -34.344 -20.438 1 75.06 150 GLN B C 1
ATOM 2626 O O . GLN B 1 150 ? 4.031 -33.875 -21.5 1 75.06 150 GLN B O 1
ATOM 2631 N N . CYS B 1 151 ? 5.426 -33.906 -19.766 1 71 151 CYS B N 1
ATOM 2632 C CA . CYS B 1 151 ? 6.43 -33.188 -20.531 1 71 151 CYS B CA 1
ATOM 2633 C C . CYS B 1 151 ? 7.801 -33.844 -20.391 1 71 151 CYS B C 1
ATOM 2635 O O . CYS B 1 151 ? 8.172 -34.281 -19.297 1 71 151 CYS B O 1
ATOM 2637 N N . PHE B 1 152 ? 8.539 -33.938 -21.625 1 71.31 152 PHE B N 1
ATOM 2638 C CA . PHE B 1 152 ? 9.922 -34.406 -21.719 1 71.31 152 PHE B CA 1
ATOM 2639 C C . PHE B 1 152 ? 10.062 -35.781 -21.125 1 71.31 152 PHE B C 1
ATOM 2641 O O . PHE B 1 152 ? 11.039 -36.062 -20.422 1 71.31 152 PHE B O 1
ATOM 2648 N N . GLY B 1 153 ? 9.031 -36.625 -21.359 1 68.31 153 GLY B N 1
ATOM 2649 C CA . GLY B 1 153 ? 9.109 -38.031 -20.953 1 68.31 153 GLY B CA 1
ATOM 2650 C C . GLY B 1 153 ? 8.828 -38.219 -19.469 1 68.31 153 GLY B C 1
ATOM 2651 O O . GLY B 1 153 ? 9.047 -39.312 -18.938 1 68.31 153 GLY B O 1
ATOM 2652 N N . LYS B 1 154 ? 8.609 -37.219 -18.797 1 73.25 154 LYS B N 1
ATOM 2653 C CA . LYS B 1 154 ?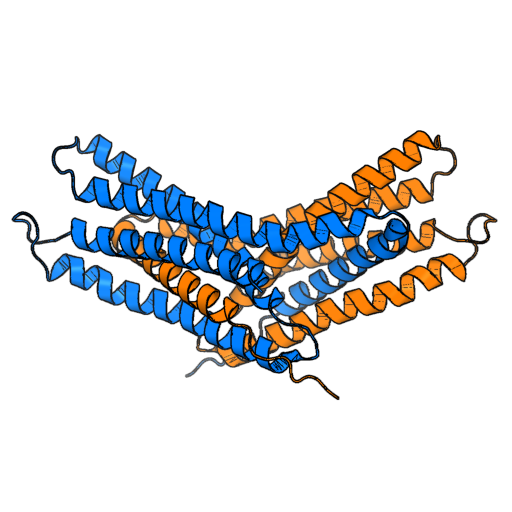 8.305 -37.344 -17.375 1 73.25 154 LYS B CA 1
ATOM 2654 C C . LYS B 1 154 ? 6.801 -37.312 -17.125 1 73.25 154 LYS B C 1
ATOM 2656 O O . LYS B 1 154 ? 6.039 -36.781 -17.938 1 73.25 154 LYS B O 1
ATOM 2661 N N . ASP B 1 155 ? 6.414 -38 -16.094 1 71.31 155 ASP B N 1
ATOM 2662 C CA . ASP B 1 155 ? 5.008 -38.125 -15.727 1 71.31 155 ASP B CA 1
ATOM 2663 C C . ASP B 1 155 ? 4.449 -36.781 -15.219 1 71.31 155 ASP B C 1
ATOM 2665 O O . ASP B 1 155 ? 3.23 -36.625 -15.133 1 71.31 155 ASP B O 1
ATOM 2669 N N . SER B 1 156 ? 5.312 -35.938 -14.836 1 74.25 156 SER B N 1
ATOM 2670 C CA . SER B 1 156 ? 4.906 -34.594 -14.414 1 74.25 156 SER B CA 1
ATOM 2671 C C . SER B 1 156 ? 5.574 -33.531 -15.266 1 74.25 156 SER B C 1
ATOM 2673 O O . SER B 1 156 ? 6.645 -33.75 -15.836 1 74.25 156 SER B O 1
ATOM 2675 N N . CYS B 1 157 ? 4.812 -32.469 -15.484 1 78.94 157 CYS B N 1
ATOM 2676 C CA . CYS B 1 157 ? 5.367 -31.422 -16.328 1 78.94 157 CYS B CA 1
ATOM 2677 C C . CYS B 1 157 ? 5.617 -30.156 -15.523 1 78.94 157 CYS B C 1
ATOM 2679 O O . CYS B 1 157 ? 4.805 -29.234 -15.547 1 78.94 157 CYS B O 1
ATOM 2681 N N . PHE B 1 158 ? 6.676 -30.016 -14.898 1 80.81 158 PHE B N 1
ATOM 2682 C CA . PHE B 1 158 ? 7.074 -28.875 -14.086 1 80.81 158 PHE B CA 1
ATOM 2683 C C . PHE B 1 158 ? 7.324 -27.656 -14.953 1 80.81 158 PHE B C 1
ATOM 2685 O O . PHE B 1 158 ? 6.922 -26.547 -14.602 1 80.81 158 PHE B O 1
ATOM 2692 N N . PRO B 1 159 ? 7.855 -27.844 -16.172 1 81.06 159 PRO B N 1
ATOM 2693 C CA . PRO B 1 159 ? 8.07 -26.672 -17.016 1 81.06 159 PRO B CA 1
ATOM 2694 C C . PRO B 1 159 ? 6.773 -25.938 -17.359 1 81.06 159 PRO B C 1
ATOM 2696 O O . PRO B 1 159 ? 6.746 -24.703 -17.406 1 81.06 159 PRO B O 1
ATOM 2699 N N . LEU B 1 160 ? 5.715 -26.641 -17.531 1 84.19 160 LEU B N 1
ATOM 2700 C CA . LEU B 1 160 ? 4.434 -26 -17.812 1 84.19 160 LEU B CA 1
ATOM 2701 C C . LEU B 1 160 ? 3.859 -25.344 -16.562 1 84.19 160 LEU B C 1
ATOM 2703 O O . LEU B 1 160 ? 3.342 -24.234 -16.625 1 84.19 160 LEU B O 1
ATOM 2707 N N . ALA B 1 161 ? 3.957 -26.047 -15.492 1 85.81 161 ALA B N 1
ATOM 2708 C CA . ALA B 1 161 ? 3.414 -25.547 -14.234 1 85.81 161 ALA B CA 1
ATOM 2709 C C . ALA B 1 161 ? 4.105 -24.25 -13.805 1 85.81 161 ALA B C 1
ATOM 2711 O O . ALA B 1 161 ? 3.457 -23.328 -13.32 1 85.81 161 ALA B O 1
ATOM 2712 N N . PHE B 1 162 ? 5.398 -24.188 -14.062 1 88.5 162 PHE B N 1
ATOM 2713 C CA . PHE B 1 162 ? 6.148 -23 -13.68 1 88.5 162 PHE B CA 1
ATOM 2714 C C . PHE B 1 162 ? 6.203 -22 -14.828 1 88.5 162 PHE B C 1
ATOM 2716 O O . PHE B 1 162 ? 6.445 -20.812 -14.617 1 88.5 162 PHE B O 1
ATOM 2723 N N . GLY B 1 163 ? 5.949 -22.453 -15.992 1 90.56 163 GLY B N 1
ATOM 2724 C CA . GLY B 1 163 ? 5.961 -21.594 -17.172 1 90.56 163 GLY B CA 1
ATOM 2725 C C . GLY B 1 163 ? 4.762 -20.672 -17.25 1 90.56 163 GLY B C 1
ATOM 2726 O O . GLY B 1 163 ? 4.891 -19.516 -17.641 1 90.56 163 GLY B O 1
ATOM 2727 N N . VAL B 1 164 ? 3.635 -21.188 -16.859 1 91.94 164 VAL B N 1
ATOM 2728 C CA . VAL B 1 164 ? 2.402 -20.406 -16.938 1 91.94 164 VAL B CA 1
ATOM 2729 C C . VAL B 1 164 ? 2.506 -19.188 -16.031 1 91.94 164 VAL B C 1
ATOM 2731 O O . VAL B 1 164 ? 2.289 -18.047 -16.484 1 91.94 164 VAL B O 1
ATOM 2734 N N . PRO B 1 165 ? 2.869 -19.328 -14.758 1 92.31 165 PRO B N 1
ATOM 2735 C CA . PRO B 1 165 ? 3.066 -18.141 -13.922 1 92.31 165 PRO B CA 1
ATOM 2736 C C . PRO B 1 165 ? 4.074 -17.156 -14.516 1 92.31 165 PRO B C 1
ATOM 2738 O O . PRO B 1 165 ? 3.875 -15.938 -14.445 1 92.31 165 PRO B O 1
ATOM 2741 N N . ALA B 1 166 ? 5.094 -17.609 -15.094 1 93.75 166 ALA B N 1
ATOM 2742 C CA . ALA B 1 166 ? 6.109 -16.734 -15.688 1 93.75 166 ALA B CA 1
ATOM 2743 C C . ALA B 1 166 ? 5.527 -15.922 -16.844 1 93.75 166 ALA B C 1
ATOM 2745 O O . ALA B 1 166 ? 5.762 -14.719 -16.938 1 93.75 166 ALA B O 1
ATOM 2746 N N . ILE B 1 167 ? 4.816 -16.562 -17.703 1 94.56 167 ILE B N 1
ATOM 2747 C CA . ILE B 1 167 ? 4.195 -15.891 -18.844 1 94.56 167 ILE B CA 1
ATOM 2748 C C . ILE B 1 167 ? 3.205 -14.836 -18.344 1 94.56 167 ILE B C 1
ATOM 2750 O O . ILE B 1 167 ? 3.15 -13.727 -18.875 1 94.56 167 ILE B O 1
ATOM 2754 N N . LEU B 1 168 ? 2.432 -15.227 -17.391 1 93.81 168 LEU B N 1
ATOM 2755 C CA . LEU B 1 168 ? 1.453 -14.297 -16.844 1 93.81 168 LEU B CA 1
ATOM 2756 C C . LEU B 1 168 ? 2.141 -13.055 -16.281 1 93.81 168 LEU B C 1
ATOM 2758 O O . LEU B 1 168 ? 1.62 -11.945 -16.406 1 93.81 168 LEU B O 1
ATOM 2762 N N . MET B 1 169 ? 3.273 -13.203 -15.602 1 95.19 169 MET B N 1
ATOM 2763 C CA . MET B 1 169 ? 3.982 -12.047 -15.078 1 95.19 169 MET B CA 1
ATOM 2764 C C . MET B 1 169 ? 4.504 -11.164 -16.203 1 95.19 169 MET B C 1
ATOM 2766 O O . MET B 1 169 ? 4.559 -9.938 -16.078 1 95.19 169 MET B O 1
ATOM 2770 N N . LEU B 1 170 ? 4.906 -11.734 -17.312 1 95 170 LEU B N 1
ATOM 2771 C CA . LEU B 1 170 ? 5.316 -10.945 -18.469 1 95 170 LEU B CA 1
ATOM 2772 C C . LEU B 1 170 ? 4.145 -10.148 -19.031 1 95 170 LEU B C 1
ATOM 2774 O O . LEU B 1 170 ? 4.301 -8.984 -19.406 1 95 170 LEU B O 1
ATOM 2778 N N . ILE B 1 171 ? 3.014 -10.766 -19.109 1 94.56 171 ILE B N 1
ATOM 2779 C CA . ILE B 1 171 ? 1.804 -10.07 -19.531 1 94.56 171 ILE B CA 1
ATOM 2780 C C . ILE B 1 171 ? 1.528 -8.906 -18.578 1 94.56 171 ILE B C 1
ATOM 2782 O O . ILE B 1 171 ? 1.178 -7.809 -19.016 1 94.56 171 ILE B O 1
ATOM 2786 N N . SER B 1 172 ? 1.689 -9.156 -17.234 1 94.06 172 SER B N 1
ATOM 2787 C CA . SER B 1 172 ? 1.482 -8.125 -16.219 1 94.06 172 SER B CA 1
ATOM 2788 C C . SER B 1 172 ? 2.371 -6.914 -16.484 1 94.06 172 SER B C 1
ATOM 2790 O O . SER B 1 172 ? 1.929 -5.77 -16.344 1 94.06 172 SER B O 1
ATOM 2792 N N . ILE B 1 173 ? 3.596 -7.113 -16.844 1 93.25 173 ILE B N 1
ATOM 2793 C CA . ILE B 1 173 ? 4.512 -6.02 -17.156 1 93.25 173 ILE B CA 1
ATOM 2794 C C . ILE B 1 173 ? 3.982 -5.23 -18.359 1 93.25 173 ILE B C 1
ATOM 2796 O O . ILE B 1 173 ? 3.996 -3.998 -18.359 1 93.25 173 ILE B O 1
ATOM 2800 N N . GLY B 1 174 ? 3.574 -5.91 -19.406 1 93.25 174 GLY B N 1
ATOM 2801 C CA . GLY B 1 174 ? 2.977 -5.25 -20.547 1 93.25 174 GLY B CA 1
ATOM 2802 C C . GLY B 1 174 ? 1.771 -4.402 -20.188 1 93.25 174 GLY B C 1
ATOM 2803 O O . GLY B 1 174 ? 1.64 -3.27 -20.672 1 93.25 174 GLY B O 1
ATOM 2804 N N . ILE B 1 175 ? 0.913 -4.93 -19.406 1 91.56 175 ILE B N 1
ATOM 2805 C CA . ILE B 1 175 ? -0.281 -4.211 -18.969 1 91.56 175 ILE B CA 1
ATOM 2806 C C . ILE B 1 175 ? 0.122 -2.963 -18.188 1 91.56 175 ILE B C 1
ATOM 2808 O O . ILE B 1 175 ? -0.443 -1.886 -18.391 1 91.56 175 ILE B O 1
ATOM 2812 N N . THR B 1 176 ? 1.061 -3.123 -17.25 1 89.19 176 THR B N 1
ATOM 2813 C CA . THR B 1 176 ? 1.531 -1.996 -16.453 1 89.19 176 THR B CA 1
ATOM 2814 C C . THR B 1 176 ? 2.096 -0.897 -17.344 1 89.19 176 THR B C 1
ATOM 2816 O O . THR B 1 176 ? 1.879 0.29 -17.094 1 89.19 176 THR B O 1
ATOM 2819 N N . PHE B 1 177 ? 2.799 -1.323 -18.312 1 88.75 177 PHE B N 1
ATOM 2820 C CA . PHE B 1 177 ? 3.354 -0.367 -19.266 1 88.75 177 PHE B CA 1
ATOM 2821 C C . PHE B 1 177 ? 2.244 0.39 -19.984 1 88.75 177 PHE B C 1
ATOM 2823 O O . PHE B 1 177 ? 2.389 1.576 -20.281 1 88.75 177 PHE B O 1
ATOM 2830 N N . SER B 1 178 ? 1.151 -0.154 -20.25 1 87.12 178 SER B N 1
ATOM 2831 C CA . SER B 1 178 ? 0.02 0.443 -20.938 1 87.12 178 SER B CA 1
ATOM 2832 C C . SER B 1 178 ? -0.651 1.52 -20.094 1 87.12 178 SER B C 1
ATOM 2834 O O . SER B 1 178 ? -1.279 2.436 -20.641 1 87.12 178 SER B O 1
ATOM 2836 N N . ILE B 1 179 ? -0.611 1.403 -18.797 1 81.44 179 ILE B N 1
ATOM 2837 C CA . ILE B 1 179 ? -1.167 2.422 -17.906 1 81.44 179 ILE B CA 1
ATOM 2838 C C . ILE B 1 179 ? -0.49 3.764 -18.188 1 81.44 179 ILE B C 1
ATOM 2840 O O . ILE B 1 179 ? -1.158 4.797 -18.281 1 81.44 179 ILE B O 1
ATOM 2844 N N . LEU B 1 180 ? 0.803 3.799 -18.234 1 75 180 LEU B N 1
ATOM 2845 C CA . LEU B 1 180 ? 1.573 5.012 -18.484 1 75 180 LEU B CA 1
ATOM 2846 C C . LEU B 1 180 ? 1.262 5.578 -19.859 1 75 180 LEU B C 1
ATOM 2848 O O . LEU B 1 180 ? 1.104 6.789 -20.016 1 75 180 LEU B O 1
ATOM 2852 N N . HIS B 1 181 ? 1.216 4.711 -20.766 1 75.38 181 HIS B N 1
ATOM 2853 C CA . HIS B 1 181 ? 0.986 5.152 -22.125 1 75.38 181 HIS B CA 1
ATOM 2854 C C . HIS B 1 181 ? -0.369 5.84 -22.266 1 75.38 181 HIS B C 1
ATOM 2856 O O . HIS B 1 181 ? -0.486 6.859 -22.953 1 75.38 181 HIS B O 1
ATOM 2862 N N . ASP B 1 182 ? -1.32 5.336 -21.625 1 71.19 182 ASP B N 1
ATOM 2863 C CA . ASP B 1 182 ? -2.656 5.918 -21.703 1 71.19 182 ASP B CA 1
ATOM 2864 C C . ASP B 1 182 ? -2.746 7.199 -20.875 1 71.19 182 ASP B C 1
ATOM 2866 O O . ASP B 1 182 ? -3.441 8.141 -21.266 1 71.19 182 ASP B O 1
ATOM 2870 N N . SER B 1 183 ? -2.113 7.172 -19.719 1 61.53 183 SER B N 1
ATOM 2871 C CA . SER B 1 183 ? -2.131 8.359 -18.875 1 61.53 183 SER B CA 1
ATOM 2872 C C . SER B 1 183 ? -1.391 9.516 -19.547 1 61.53 183 SER B C 1
ATOM 2874 O O . SER B 1 183 ? -1.765 10.68 -19.359 1 61.53 183 SER B O 1
ATOM 2876 N N . LEU B 1 184 ? -0.349 9.227 -20.125 1 54.66 184 LEU B N 1
ATOM 2877 C CA . LEU B 1 184 ? 0.412 10.266 -20.797 1 54.66 184 LEU B CA 1
ATOM 2878 C C . LEU B 1 184 ? -0.333 10.758 -22.031 1 54.66 184 LEU B C 1
ATOM 2880 O O . LEU B 1 184 ? -0.172 11.914 -22.438 1 54.66 184 LEU B O 1
ATOM 2884 N N . ASN B 1 185 ? -1.089 9.914 -22.562 1 49.69 185 ASN B N 1
ATOM 2885 C CA . ASN B 1 185 ? -1.807 10.344 -23.75 1 49.69 185 ASN B CA 1
ATOM 2886 C C . ASN B 1 185 ? -3.18 10.914 -23.406 1 49.69 185 ASN B C 1
ATOM 2888 O O . ASN B 1 185 ? -3.883 11.422 -24.281 1 49.69 185 ASN B O 1
ATOM 2892 N N . ALA B 1 186 ? -3.496 10.727 -22.156 1 45.19 186 ALA B N 1
ATOM 2893 C CA . ALA B 1 186 ? -4.75 11.383 -21.781 1 45.19 186 ALA B CA 1
ATOM 2894 C C . ALA B 1 186 ? -4.512 12.836 -21.375 1 45.19 186 ALA B C 1
ATOM 2896 O O . ALA B 1 186 ? -3.447 13.172 -20.859 1 45.19 186 ALA B O 1
#

InterPro domains:
  IPR000109 Proton-dependent oligopeptide transporter family [PF00854] (50-173)
  IPR018456 PTR2 family proton/oligopeptide symporter, conserved site [PS01022] (39-63)
  IPR018456 PTR2 family proton/oligopeptide symporter, conserved site [PS01023] (124-136)
  IPR036259 MFS transporter superfamily [G3DSA:1.20.1250.20] (1-30)
  IPR036259 MFS transporter superfamily [G3DSA:1.20.1250.20] (31-186)
  IPR036259 MFS transporter superfamily [SSF103473] (31-185)

Foldseek 3Di:
DPPPDDDDPVVVVVVVVVVVVVCVVVVCCVVVVVPVPPVCVVCCLLVVLLVQLLVLLVLLLQLLVLLLVLLVCPVDPPVSSVVSNVSSVVSNCSSVVRNVVSVLVSQLVVDDPPVCVVVSVVSVVVVVVVVVVVVVCLVPVLVCQQQVDDDPNDNGRSSRSSVVSSVVSVVVSVVSVVVVVVVVVD/DPPPDDDDPVVVVVVVVVVVVVCVVVVCCVVVVVPVPPVCVVCCLLVVLLVQLLVLLVLLLQLLVLLLVLLVCPVDPPVSSVVSNVSSVVSNCSSVVRNVVSVLVSQLVVDDPPVCVVVSVVSVVVVVVVVVVVVVCLVPVLVCQQQVDDDPNDNGRSSRSSVVVSVVSVVVSVVSVVVVVVVVVD

pLDDT: mean 77.72, std 14.3, range [34.12, 95.75]

Sequence (372 aa):
MTTVLKYPKSVWYIIGNEFCERFSYFGLKVCAYLSPLFGAIIADSYWGKYKTIFILSIVHAIGNILVAVASFVTSISLNFQRLFTIVGLLLTSIGAGGIKPCVSSFGGDQFVVPDQEDHLRKFFSVFYFTINAGSLLSTFITPELRKSVQCFGKDSCFPLAFGVPAILMLISIGITFSILHDSLNAMTTVLKYPKSVWYIIGNEFCERFSYFGLKVCAYLSPLFGAIIADSYWGKYKTIFILSIVHAIGNILVAVASFVTSISLNFQRLFTIVGLLLTSIGAGGIKPCVSSFGGDQFVVPDQEDHLRKFFSVFYFTINAGSLLSTFITPELRKSVQCFGKDSCFPLAFGVPAILMLISIGITFSILHDSLNA

Organism: Acyrthosiphon pisum (NCBI:txid7029)

Solvent-accessible surface area (backbone atoms only — not comparable to full-atom values): 18237 Å² total; per-residue (Å²): 132,85,75,76,79,72,83,60,70,58,50,58,38,52,46,51,27,45,26,26,48,32,19,21,51,34,20,47,40,63,66,49,45,77,45,82,67,56,63,60,52,56,56,40,45,58,53,42,33,50,51,50,38,52,54,26,38,51,42,22,25,51,9,30,44,35,33,17,48,34,51,60,46,72,84,49,53,69,66,55,33,50,48,34,37,53,53,11,51,52,34,29,50,53,13,55,62,57,28,52,24,34,49,54,43,53,54,56,65,69,43,58,77,74,86,30,45,68,57,46,52,51,46,51,53,52,45,52,50,35,44,49,48,18,35,52,49,18,59,56,47,30,58,47,41,20,57,75,36,67,38,96,92,32,72,46,11,54,36,55,28,33,35,52,29,20,52,33,24,51,51,24,46,54,37,54,53,48,42,54,56,51,56,71,71,94,131,85,75,76,79,74,82,59,70,58,50,58,39,51,47,52,26,46,25,26,46,32,19,22,53,34,20,46,41,62,66,49,45,78,45,84,66,55,64,60,52,56,56,39,44,58,53,42,34,50,51,49,38,51,53,26,39,50,43,23,25,51,10,29,44,35,34,16,48,34,51,59,47,72,84,49,54,68,66,56,31,50,49,32,36,53,52,13,50,51,33,29,50,54,14,55,62,58,28,52,23,34,50,56,43,53,54,55,64,70,44,57,77,74,87,31,44,69,57,46,52,50,47,52,54,52,45,54,50,36,44,49,48,18,34,54,50,18,58,56,48,31,58,47,39,20,58,74,35,67,38,96,90,31,73,47,11,54,38,55,28,33,34,51,29,21,51,33,25,51,51,23,46,53,36,54,52,48,40,54,55,50,56,69,70,93